Protein AF-0000000076754896 (afdb_homodimer)

Foldseek 3Di:
DDDDDDDDDDDDPPVVVCVVVQVVVCVVVVDGDDDADWDKDKDFDDDVVHTFWIWIWIDDHQETETEDTDGHPVCPPVCVSVVVVVVVLVVSVVRRHFKYKYKDKPVDQPVVVVVVAKDFPDKDAQPPHHPMMMTIIMHGDD/DDDDDDDDDDDDPVVVVCVVVQVVVCVVVVDGDDDADWDKDKDFDDDVPHTFWIWIWIDDHQETETEDTDGHPVCPPVCVVVVVVVVVLVVSVVRRHFKYKYKDKPVDQVVVVVVVAKDFPDKDAQPPHHPMMMTIIMHGDD

Nearest PDB structures (foldseek):
  1y9w-assembly1_B  TM=7.956E-01  e=1.529E-11  Bacillus cereus ATCC 14579
  2cnt-assembly4_D  TM=8.229E-01  e=2.690E-08  Salmonella enterica subsp. enterica serovar Typhimurium str. LT2
  2g3a-assembly1_A-2  TM=7.712E-01  e=4.373E-08  Agrobacterium fabrum str. C58
  5isv-assembly2_B  TM=7.170E-01  e=5.576E-08  Escherichia coli O157:H7
  3ne7-assembly1_A  TM=6.768E-01  e=2.397E-07  Thermoplasma acidophilum

InterPro domains:
  IPR000182 GNAT domain [PF00583] (13-118)
  IPR000182 GNAT domain [PS51186] (1-142)
  IPR016181 Acyl-CoA N-acyltransferase [SSF55729] (17-141)
  IPR050680 YpeA/RimI acetyltransferase [PTHR43420] (39-123)

Organism: NCBI:txid592010

Sequence (284 aa):
MTHYPVESTELMPEDFYERVFTHGYETYFNQPKPEGLDQSFIWQMKDGERLVAAMNGKIRHQAMKIENLAIDPDYQGQRLGSQFIDYAKDYARQVGVTSIILTTRTYQAKDFYLKHGFEVYGFLEDVPMPGVGVYYMVYRLKMTHYPVESTELMPEDFYERVFTHGYETYFNQPKPEGLDQSFIWQMKDGERLVAAMNGKIRHQAMKIENLAIDPDYQGQRLGSQFIDYAKDYARQVGVTSIILTTRTYQAKDFYLKHGFEVYGFLEDVPMPGVGVYYMVYRLK

Structure (mmCIF, N/CA/C/O backbone):
data_AF-0000000076754896-model_v1
#
loop_
_entity.id
_entity.type
_entity.pdbx_description
1 polymer 'Acetyltransferase, GNAT family'
#
loop_
_atom_site.group_PDB
_atom_site.id
_atom_site.type_symbol
_atom_site.label_atom_id
_atom_site.label_alt_id
_atom_site.label_comp_id
_atom_site.label_asym_id
_atom_site.label_entity_id
_atom_site.label_seq_id
_atom_site.pdbx_PDB_ins_code
_atom_site.Cartn_x
_atom_site.Cartn_y
_atom_site.Cartn_z
_atom_site.occupancy
_atom_site.B_iso_or_equiv
_atom_site.auth_seq_id
_atom_site.auth_comp_id
_atom_site.auth_asym_id
_atom_site.auth_atom_id
_atom_site.pdbx_PDB_model_num
ATOM 1 N N . MET A 1 1 ? -9.609 29.281 15.109 1 60.28 1 MET A N 1
ATOM 2 C CA . MET A 1 1 ? -9 28.141 14.43 1 60.28 1 MET A CA 1
ATOM 3 C C . MET A 1 1 ? -9.328 28.156 12.938 1 60.28 1 MET A C 1
ATOM 5 O O . MET A 1 1 ? -10.492 28.234 12.555 1 60.28 1 MET A O 1
ATOM 9 N N . THR A 1 2 ? -8.281 28.531 12.141 1 76.94 2 THR A N 1
ATOM 10 C CA . THR A 1 2 ? -8.555 28.703 10.719 1 76.94 2 THR A CA 1
ATOM 11 C C . THR A 1 2 ? -8.969 27.375 10.086 1 76.94 2 THR A C 1
ATOM 13 O O . THR A 1 2 ? -8.328 26.344 10.297 1 76.94 2 THR A O 1
ATOM 16 N N . HIS A 1 3 ? -10.227 27.328 9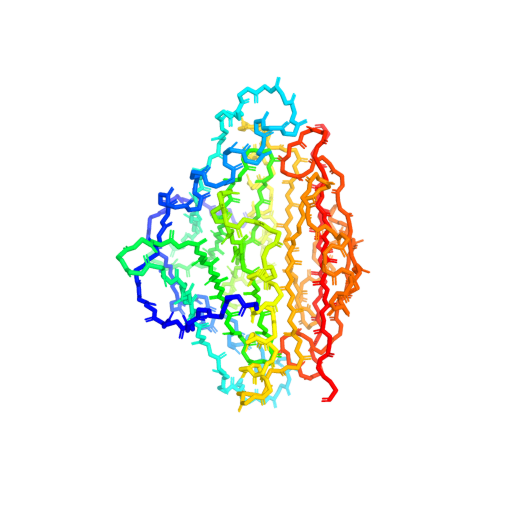.656 1 87 3 HIS A N 1
ATOM 17 C CA . HIS A 1 3 ? -10.773 26.172 8.953 1 87 3 HIS A CA 1
ATOM 18 C C . HIS A 1 3 ? -10.734 26.375 7.441 1 87 3 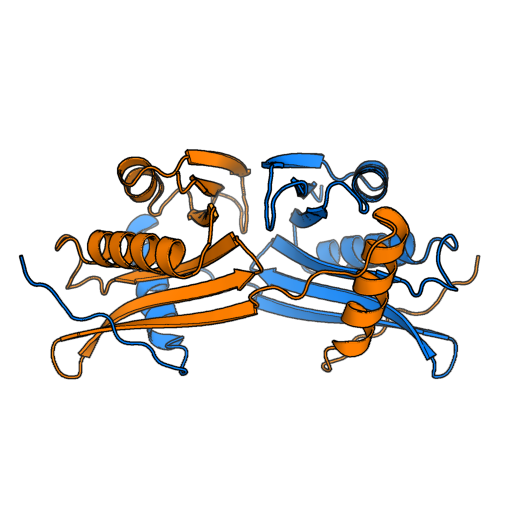HIS A C 1
ATOM 20 O O . HIS A 1 3 ? -11.102 27.438 6.945 1 87 3 HIS A O 1
ATOM 26 N N . TYR A 1 4 ? -10.07 25.453 6.77 1 92.75 4 TYR A N 1
ATOM 27 C CA . TYR A 1 4 ? -10.055 25.469 5.312 1 92.75 4 TYR A CA 1
ATOM 28 C C . TYR A 1 4 ? -10.984 24.391 4.746 1 92.75 4 TYR A C 1
ATOM 30 O O . TYR A 1 4 ? -10.992 23.266 5.219 1 92.75 4 TYR A O 1
ATOM 38 N N . PRO A 1 5 ? -11.805 24.797 3.789 1 95.06 5 PRO A N 1
ATOM 39 C CA . PRO A 1 5 ? -12.656 23.766 3.182 1 95.06 5 PRO A CA 1
ATOM 40 C C . PRO A 1 5 ? -11.852 22.672 2.488 1 95.06 5 PRO A C 1
ATOM 42 O O . PRO A 1 5 ? -10.812 22.953 1.888 1 95.06 5 PRO A O 1
ATOM 45 N N . VAL A 1 6 ? -12.305 21.438 2.627 1 97.19 6 VAL A N 1
ATOM 46 C CA . VAL A 1 6 ? -11.688 20.328 1.916 1 97.19 6 VAL A CA 1
ATOM 47 C C . VAL A 1 6 ? -12.289 20.203 0.517 1 97.19 6 VAL A C 1
ATOM 49 O O . VAL A 1 6 ? -13.508 20.156 0.361 1 97.19 6 VAL A O 1
ATOM 52 N N . GLU A 1 7 ? -11.43 20.141 -0.493 1 97.38 7 GLU A N 1
ATOM 53 C CA . GLU A 1 7 ? -11.883 20.016 -1.876 1 97.38 7 GLU A CA 1
ATOM 54 C C . GLU A 1 7 ? -11.336 18.75 -2.52 1 97.38 7 GLU A C 1
ATOM 56 O O . GLU A 1 7 ? -10.195 18.359 -2.264 1 97.38 7 GLU A O 1
ATOM 61 N N . SER A 1 8 ? -12.109 18.188 -3.406 1 97.44 8 SER A N 1
ATOM 62 C CA . SER A 1 8 ? -11.672 17.031 -4.16 1 97.44 8 SER A CA 1
ATOM 63 C C . SER A 1 8 ? -11.062 17.422 -5.5 1 97.44 8 SER A C 1
ATOM 65 O O . SER A 1 8 ? -11.531 18.375 -6.137 1 97.44 8 SER A O 1
ATOM 67 N N . THR A 1 9 ? -10.039 16.812 -5.863 1 97.38 9 THR A N 1
ATOM 68 C CA . THR A 1 9 ? -9.43 17.031 -7.168 1 97.38 9 THR A CA 1
ATOM 69 C C . THR A 1 9 ? -9.008 15.719 -7.812 1 97.38 9 THR A C 1
ATOM 71 O O . THR A 1 9 ? -9.062 14.664 -7.176 1 97.38 9 THR A O 1
ATOM 74 N N . GLU A 1 10 ? -8.641 15.742 -9.117 1 95.81 10 GLU A N 1
ATOM 75 C CA . GLU A 1 10 ? -8.164 14.562 -9.828 1 95.81 10 GLU A CA 1
ATOM 76 C C . GLU A 1 10 ? -6.664 14.656 -10.109 1 95.81 10 GLU A C 1
ATOM 78 O O . GLU A 1 10 ? -6.039 13.672 -10.516 1 95.81 10 GLU A O 1
ATOM 83 N N . LEU A 1 11 ? -6.156 15.797 -9.773 1 95.56 11 LEU A N 1
ATOM 84 C CA . LEU A 1 11 ? -4.746 16.016 -10.062 1 95.56 11 LEU A CA 1
ATOM 85 C C . LEU A 1 11 ? -3.891 15.773 -8.82 1 95.56 11 LEU A C 1
ATOM 87 O O . LEU A 1 11 ? -4.066 16.438 -7.797 1 95.56 11 LEU A O 1
ATOM 91 N N . MET A 1 12 ? -3.035 14.836 -8.961 1 96.5 12 MET A N 1
ATOM 92 C CA . MET A 1 12 ? -2.123 14.531 -7.863 1 96.5 12 MET A CA 1
ATOM 93 C C . MET A 1 12 ? -1.076 15.633 -7.707 1 96.5 12 MET A C 1
ATOM 95 O O . MET A 1 12 ? -0.32 15.906 -8.641 1 96.5 12 MET A O 1
ATOM 99 N N . PRO A 1 13 ? -1.028 16.25 -6.586 1 96.88 13 PRO A N 1
ATOM 100 C CA . PRO A 1 13 ? -0.012 17.281 -6.398 1 96.88 13 PRO A CA 1
ATOM 101 C C . PRO A 1 13 ? 1.339 16.719 -5.969 1 96.88 13 PRO A C 1
ATOM 103 O O . PRO A 1 13 ? 1.813 17 -4.867 1 96.88 13 PRO A O 1
ATOM 106 N N . GLU A 1 14 ? 1.993 16.078 -6.824 1 95.81 14 GLU A N 1
ATOM 107 C CA . GLU A 1 14 ? 3.223 15.352 -6.527 1 95.81 14 GLU A CA 1
ATOM 108 C C . GLU A 1 14 ? 4.316 16.297 -6.031 1 95.81 14 GLU A C 1
ATOM 110 O O . GLU A 1 14 ? 5.051 15.961 -5.098 1 95.81 14 GLU A O 1
ATOM 115 N N . ASP A 1 15 ? 4.402 17.438 -6.672 1 97.12 15 ASP A N 1
ATOM 116 C CA . ASP A 1 15 ? 5.434 18.391 -6.285 1 97.12 15 ASP A CA 1
ATOM 117 C C . ASP A 1 15 ? 5.234 18.875 -4.848 1 97.12 15 ASP A C 1
ATOM 119 O O . ASP A 1 15 ? 6.207 19.125 -4.133 1 97.12 15 ASP A O 1
ATOM 123 N N . PHE A 1 16 ? 3.953 19.016 -4.559 1 98.44 16 PHE A N 1
ATOM 124 C CA . PHE A 1 16 ? 3.635 19.438 -3.203 1 98.44 16 PHE A CA 1
ATOM 125 C C . PHE A 1 16 ? 4.09 18.406 -2.186 1 98.44 16 PHE A C 1
ATOM 127 O O . PHE A 1 16 ? 4.766 18.734 -1.21 1 98.44 16 PHE A O 1
ATOM 134 N N . TYR A 1 17 ? 3.717 17.141 -2.367 1 97.75 17 TYR A N 1
ATOM 135 C CA . TYR A 1 17 ? 4.117 16.062 -1.457 1 97.75 17 TYR A CA 1
ATOM 136 C C . TYR A 1 17 ? 5.633 15.977 -1.351 1 97.75 17 TYR A C 1
ATOM 138 O O . TYR A 1 17 ? 6.184 15.898 -0.248 1 97.75 17 TYR A O 1
ATOM 146 N N . GLU A 1 18 ? 6.254 15.969 -2.492 1 96.31 18 GLU A N 1
ATOM 147 C CA . GLU A 1 18 ? 7.711 15.844 -2.525 1 96.31 18 GLU A CA 1
ATOM 148 C C . GLU A 1 18 ? 8.375 16.969 -1.729 1 96.31 18 GLU A C 1
ATOM 150 O O . GLU A 1 18 ? 9.312 16.719 -0.969 1 96.31 18 GLU A O 1
ATOM 155 N N . ARG A 1 19 ? 7.938 18.141 -1.955 1 97.31 19 ARG A N 1
ATOM 156 C CA . ARG A 1 19 ? 8.5 19.281 -1.244 1 97.31 19 ARG A CA 1
ATOM 157 C C . ARG A 1 19 ? 8.32 19.141 0.263 1 97.31 19 ARG A C 1
ATOM 159 O O . ARG A 1 19 ? 9.273 19.312 1.026 1 97.31 19 ARG A O 1
ATOM 166 N N . VAL A 1 20 ? 7.094 18.812 0.696 1 97.88 20 VAL A N 1
ATOM 167 C CA . VAL A 1 20 ? 6.785 18.719 2.119 1 97.88 20 VAL A CA 1
ATOM 168 C C . VAL A 1 20 ? 7.566 17.562 2.742 1 97.88 20 VAL A C 1
ATOM 170 O O . VAL A 1 20 ? 8.156 17.703 3.814 1 97.88 20 VAL A O 1
ATOM 173 N N . PHE A 1 21 ? 7.621 16.438 2.09 1 96.12 21 PHE A N 1
ATOM 174 C CA . PHE A 1 21 ? 8.266 15.25 2.648 1 96.12 21 PHE A CA 1
ATOM 175 C C . PHE A 1 21 ? 9.781 15.414 2.666 1 96.12 21 PHE A C 1
ATOM 177 O O . PHE A 1 21 ? 10.445 14.953 3.596 1 96.12 21 PHE A O 1
ATOM 184 N N . THR A 1 22 ? 10.281 16.047 1.626 1 96.19 22 THR A N 1
ATOM 185 C CA . THR A 1 22 ? 11.711 16.344 1.613 1 96.19 22 THR A CA 1
ATOM 186 C C . THR A 1 22 ? 12.078 17.281 2.766 1 96.19 22 THR A C 1
ATOM 188 O O . THR A 1 22 ? 13.055 17.031 3.484 1 96.19 22 THR A O 1
ATOM 191 N N . HIS A 1 23 ? 11.359 18.312 2.916 1 97.12 23 HIS A N 1
ATOM 192 C CA . HIS A 1 23 ? 11.586 19.25 4.016 1 97.12 23 HIS A CA 1
ATOM 193 C C . HIS A 1 23 ? 11.531 18.531 5.363 1 97.12 23 HIS A C 1
ATOM 195 O O . HIS A 1 23 ? 12.391 18.75 6.219 1 97.12 23 HIS A O 1
ATOM 201 N N . GLY A 1 24 ? 10.523 17.703 5.527 1 95.56 24 GLY A N 1
ATOM 202 C CA . GLY A 1 24 ? 10.391 16.953 6.77 1 95.56 24 GLY A CA 1
ATOM 203 C C . GLY A 1 24 ? 11.586 16.062 7.055 1 95.56 24 GLY A C 1
ATOM 204 O O . GLY A 1 24 ? 12.086 16.047 8.18 1 95.56 24 GLY A O 1
ATOM 205 N N . TYR A 1 25 ? 12.016 15.367 6.055 1 95.44 25 TYR A N 1
ATOM 206 C CA . TYR A 1 25 ? 13.172 14.484 6.199 1 95.44 25 TYR A CA 1
ATOM 207 C C . TYR A 1 25 ? 14.422 15.273 6.566 1 95.44 25 TYR A C 1
ATOM 209 O O . TYR A 1 25 ? 15.117 14.938 7.523 1 95.44 25 TYR A O 1
ATOM 217 N N . GLU A 1 26 ? 14.68 16.266 5.836 1 96.69 26 GLU A N 1
ATOM 218 C CA . GLU A 1 26 ? 15.898 17.047 6.008 1 96.69 26 GLU A CA 1
ATOM 219 C C . GLU A 1 26 ? 15.922 17.75 7.359 1 96.69 26 GLU A C 1
ATOM 221 O O . GLU A 1 26 ? 16.984 17.922 7.965 1 96.69 26 GLU A O 1
ATOM 226 N N . THR A 1 27 ? 14.797 18.203 7.773 1 96.62 27 THR A N 1
ATOM 227 C CA . THR A 1 27 ? 14.688 18.859 9.07 1 96.62 27 THR A CA 1
ATOM 228 C C . THR A 1 27 ? 14.945 17.859 10.203 1 96.62 27 THR A C 1
ATOM 230 O O . THR A 1 27 ? 15.648 18.172 11.164 1 96.62 27 THR A O 1
ATOM 233 N N . TYR A 1 28 ? 14.492 16.688 10.086 1 94.94 28 TYR A N 1
ATOM 234 C CA . TYR A 1 28 ? 14.609 15.688 11.133 1 94.94 28 TYR A CA 1
ATOM 235 C C . TYR A 1 28 ? 16.031 15.125 11.203 1 94.94 28 TYR A C 1
ATOM 237 O O . TYR A 1 28 ? 16.609 15.008 12.281 1 94.94 28 TYR A O 1
ATOM 245 N N . PHE A 1 29 ? 16.594 14.836 10.094 1 95.38 29 PHE A N 1
ATOM 246 C CA . PHE A 1 29 ? 17.859 14.125 10.055 1 95.38 29 PHE A CA 1
ATOM 247 C C . PHE A 1 29 ? 19.031 15.102 9.898 1 95.38 29 PHE A C 1
ATOM 249 O O . PHE A 1 29 ? 20.188 14.711 10.008 1 95.38 29 PHE A O 1
ATOM 256 N N . ASN A 1 30 ? 18.625 16.344 9.664 1 97.06 30 ASN A N 1
ATOM 257 C CA . ASN A 1 30 ? 19.625 17.391 9.461 1 97.06 30 ASN A CA 1
ATOM 258 C C . ASN A 1 30 ? 20.641 17 8.383 1 97.06 30 ASN A C 1
ATOM 260 O O . ASN A 1 30 ? 21.844 17.109 8.594 1 97.06 30 ASN A O 1
ATOM 264 N N . GLN A 1 31 ? 20.203 16.344 7.344 1 96.31 31 GLN A N 1
ATOM 265 C CA . GLN A 1 31 ? 20.953 15.961 6.148 1 96.31 31 GLN A CA 1
ATOM 266 C C . GLN A 1 31 ? 20.047 15.906 4.926 1 96.31 31 GLN A C 1
ATOM 268 O O . GLN A 1 31 ? 18.828 15.781 5.055 1 96.31 31 GLN A O 1
ATOM 273 N N . PRO A 1 32 ? 20.594 16 3.682 1 95.5 32 PRO A N 1
ATOM 274 C CA . PRO A 1 32 ? 19.75 15.914 2.48 1 95.5 32 PRO A CA 1
ATOM 275 C C . PRO A 1 32 ? 19.062 14.562 2.346 1 95.5 32 PRO A C 1
ATOM 277 O O . PRO A 1 32 ? 19.625 13.531 2.732 1 95.5 32 PRO A O 1
ATOM 280 N N . LYS A 1 33 ? 17.844 14.625 1.868 1 92 33 LYS A N 1
ATOM 281 C CA . LYS A 1 33 ? 17.125 13.383 1.574 1 92 33 LYS A CA 1
ATOM 282 C C . LYS A 1 33 ? 17.844 12.57 0.506 1 92 33 LYS A C 1
ATOM 284 O O . LYS A 1 33 ? 18.172 13.086 -0.567 1 92 33 LYS A O 1
ATOM 289 N N . PRO A 1 34 ? 18.188 11.32 0.818 1 89.31 34 PRO A N 1
ATOM 290 C CA . PRO A 1 34 ? 18.875 10.531 -0.199 1 89.31 34 PRO A CA 1
ATOM 291 C C . PRO A 1 34 ? 18.016 10.266 -1.432 1 89.31 34 PRO A C 1
ATOM 293 O O . PRO A 1 34 ? 16.797 10.102 -1.313 1 89.31 34 PRO A O 1
ATOM 296 N N . GLU A 1 35 ? 18.766 10.328 -2.537 1 87.88 35 GLU A N 1
ATOM 297 C CA . GLU A 1 35 ? 18.125 9.859 -3.758 1 87.88 35 GLU A CA 1
ATOM 298 C C . GLU A 1 35 ? 18.031 8.336 -3.783 1 87.88 35 GLU A C 1
ATOM 300 O O . GLU A 1 35 ? 19.016 7.648 -3.475 1 87.88 35 GLU A O 1
ATOM 305 N N . GLY A 1 36 ? 16.828 7.805 -3.795 1 85.94 36 GLY A N 1
ATOM 306 C CA . GLY A 1 36 ? 16.734 6.352 -3.799 1 85.94 36 GLY A CA 1
ATOM 307 C C . GLY A 1 36 ? 16.016 5.805 -5.016 1 85.94 36 GLY A C 1
ATOM 308 O O . GLY A 1 36 ? 15.57 6.57 -5.875 1 85.94 36 GLY A O 1
ATOM 309 N N . LEU A 1 37 ? 16.219 4.465 -5.094 1 93.5 37 LEU A N 1
ATOM 310 C CA . LEU A 1 37 ? 15.531 3.758 -6.168 1 93.5 37 LEU A CA 1
ATOM 311 C C . LEU A 1 37 ? 14.016 3.896 -6.031 1 93.5 37 LEU A C 1
ATOM 313 O O . LEU A 1 37 ? 13.477 3.762 -4.934 1 93.5 37 LEU A O 1
ATOM 317 N N . ASP A 1 38 ? 13.383 4.328 -6.996 1 95.25 38 ASP A N 1
ATOM 318 C CA . ASP A 1 38 ? 11.93 4.402 -7.133 1 95.25 38 ASP A CA 1
ATOM 319 C C . ASP A 1 38 ? 11.477 3.871 -8.492 1 95.25 38 ASP A C 1
ATOM 321 O O . ASP A 1 38 ? 11.602 4.562 -9.508 1 95.25 38 ASP A O 1
ATOM 325 N N . GLN A 1 39 ? 10.977 2.664 -8.383 1 96.25 39 GLN A N 1
ATOM 326 C CA . GLN A 1 39 ? 10.719 1.979 -9.641 1 96.25 39 GLN A CA 1
ATOM 327 C C . GLN A 1 39 ? 9.5 1.071 -9.539 1 96.25 39 GLN A C 1
ATOM 329 O O . GLN A 1 39 ? 9.32 0.379 -8.531 1 96.25 39 GLN A O 1
ATOM 334 N N . SER A 1 40 ? 8.688 1.212 -10.586 1 97.81 40 SER A N 1
ATOM 335 C CA . SER A 1 40 ? 7.621 0.225 -10.727 1 97.81 40 SER A CA 1
ATOM 336 C C . SER A 1 40 ? 8.055 -0.927 -11.625 1 97.81 40 SER A C 1
ATOM 338 O O . SER A 1 40 ? 8.953 -0.771 -12.453 1 97.81 40 SER A O 1
ATOM 340 N N . PHE A 1 41 ? 7.438 -2.045 -11.43 1 98.31 41 PHE A N 1
ATOM 341 C CA . PHE A 1 41 ? 7.707 -3.178 -12.305 1 98.31 41 PHE A CA 1
ATOM 342 C C . PHE A 1 41 ? 6.426 -3.943 -12.609 1 98.31 41 PHE A C 1
ATOM 344 O O . PHE A 1 41 ? 5.512 -3.984 -11.789 1 98.31 41 PHE A O 1
ATOM 351 N N . ILE A 1 42 ? 6.375 -4.52 -13.766 1 98.69 42 ILE A N 1
ATOM 352 C CA . ILE A 1 42 ? 5.375 -5.477 -14.227 1 98.69 42 ILE A CA 1
ATOM 353 C C . ILE A 1 42 ? 6.055 -6.625 -14.961 1 98.69 42 ILE A C 1
ATOM 355 O O . ILE A 1 42 ? 6.594 -6.438 -16.062 1 98.69 42 ILE A O 1
ATOM 359 N N . TRP A 1 43 ? 6.004 -7.727 -14.367 1 98.75 43 TRP A N 1
ATOM 360 C CA . TRP A 1 43 ? 6.625 -8.922 -14.938 1 98.75 43 TRP A CA 1
ATOM 361 C C . TRP A 1 43 ? 5.566 -9.938 -15.359 1 98.75 43 TRP A C 1
ATOM 363 O O . TRP A 1 43 ? 4.531 -10.07 -14.703 1 98.75 43 TRP A O 1
ATOM 373 N N . GLN A 1 44 ? 5.871 -10.609 -16.453 1 98.62 44 GLN A N 1
ATOM 374 C CA . GLN A 1 44 ? 4.91 -11.57 -16.984 1 98.62 44 GLN A CA 1
ATOM 375 C C . GLN A 1 44 ? 5.609 -12.836 -17.469 1 98.62 44 GLN A C 1
ATOM 377 O O . GLN A 1 44 ? 6.812 -12.828 -17.734 1 98.62 44 GLN A O 1
ATOM 382 N N . MET A 1 45 ? 4.914 -13.93 -17.484 1 98.12 45 MET A N 1
ATOM 383 C CA . MET A 1 45 ? 5.254 -15.188 -18.156 1 98.12 45 MET A CA 1
ATOM 384 C C . MET A 1 45 ? 4.219 -15.539 -19.203 1 98.12 45 MET A C 1
ATOM 386 O O . MET A 1 45 ? 3.018 -15.359 -19 1 98.12 45 MET A O 1
ATOM 390 N N . LYS A 1 46 ? 4.734 -16.047 -20.297 1 97.5 46 LYS A N 1
ATOM 391 C CA . LYS A 1 46 ? 3.832 -16.406 -21.391 1 97.5 46 LYS A CA 1
ATOM 392 C C . LYS A 1 46 ? 4.121 -17.812 -21.906 1 97.5 46 LYS A C 1
ATOM 394 O O . LYS A 1 46 ? 5.273 -18.25 -21.922 1 97.5 46 LYS A O 1
ATOM 399 N N . ASP A 1 47 ? 3.098 -18.5 -22.203 1 96.31 47 ASP A N 1
ATOM 400 C CA . ASP A 1 47 ? 3.129 -19.719 -23 1 96.31 47 ASP A CA 1
ATOM 401 C C . ASP A 1 47 ? 2.686 -19.438 -24.438 1 96.31 47 ASP A C 1
ATOM 403 O O . ASP A 1 47 ? 1.488 -19.422 -24.734 1 96.31 47 ASP A O 1
ATOM 407 N N . GLY A 1 48 ? 3.693 -19.266 -25.328 1 94.75 48 GLY A N 1
ATOM 408 C CA . GLY A 1 48 ? 3.371 -18.672 -26.625 1 94.75 48 GLY A CA 1
ATOM 409 C C . GLY A 1 48 ? 2.842 -17.25 -26.5 1 94.75 48 GLY A C 1
ATOM 410 O O . GLY A 1 48 ? 3.494 -16.391 -25.922 1 94.75 48 GLY A O 1
ATOM 411 N N . GLU A 1 49 ? 1.64 -17.016 -26.969 1 95.25 49 GLU A N 1
ATOM 412 C CA . GLU A 1 49 ? 1.044 -15.688 -26.891 1 95.25 49 GLU A CA 1
ATOM 413 C C . GLU A 1 49 ? 0.148 -15.555 -25.672 1 95.25 49 GLU A C 1
ATOM 415 O O . GLU A 1 49 ? -0.296 -14.453 -25.344 1 95.25 49 GLU A O 1
ATOM 420 N N . ARG A 1 50 ? 0.005 -16.594 -24.938 1 96.31 50 ARG A N 1
ATOM 421 C CA . ARG A 1 50 ? -0.926 -16.609 -23.812 1 96.31 50 ARG A CA 1
ATOM 422 C C . ARG A 1 50 ? -0.239 -16.172 -22.531 1 96.31 50 ARG A C 1
ATOM 424 O O . ARG A 1 50 ? 0.779 -16.734 -22.141 1 96.31 50 ARG A O 1
ATOM 431 N N . LEU A 1 51 ? -0.769 -15.141 -21.922 1 98.12 51 LEU A N 1
ATOM 432 C CA . LEU A 1 51 ? -0.315 -14.742 -20.594 1 98.12 51 LEU A CA 1
ATOM 433 C C . LEU A 1 51 ? -0.716 -15.773 -19.547 1 98.12 51 LEU A C 1
ATOM 435 O O . LEU A 1 51 ? -1.904 -16.047 -19.359 1 98.12 51 LEU A O 1
ATOM 439 N N . VAL A 1 52 ? 0.271 -16.312 -18.828 1 98.12 52 VAL A N 1
ATOM 440 C CA . VAL A 1 52 ? -0.072 -17.406 -17.922 1 98.12 52 VAL A CA 1
ATOM 441 C C . VAL A 1 52 ? 0.213 -17.016 -16.484 1 98.12 52 VAL A C 1
ATOM 443 O O . VAL A 1 52 ? -0.291 -17.641 -15.539 1 98.12 52 VAL A O 1
ATOM 446 N N . ALA A 1 53 ? 1.049 -15.984 -16.281 1 98.56 53 ALA A N 1
ATOM 447 C CA . ALA A 1 53 ? 1.357 -15.477 -14.945 1 98.56 53 ALA A CA 1
ATOM 448 C C . ALA A 1 53 ? 1.813 -14.023 -15.008 1 98.56 53 ALA A C 1
ATOM 450 O O . ALA A 1 53 ? 2.393 -13.586 -16 1 98.56 53 ALA A O 1
ATOM 451 N N . ALA A 1 54 ? 1.559 -13.273 -13.938 1 98.75 54 ALA A N 1
ATOM 452 C CA . ALA A 1 54 ? 1.977 -11.875 -13.875 1 98.75 54 ALA A CA 1
ATOM 453 C C . ALA A 1 54 ? 2.229 -11.445 -12.43 1 98.75 54 ALA A C 1
ATOM 455 O O . ALA A 1 54 ? 1.56 -11.922 -11.508 1 98.75 54 ALA A O 1
ATOM 456 N N . MET A 1 55 ? 3.172 -10.586 -12.203 1 98.75 55 MET A N 1
ATOM 457 C CA . MET A 1 55 ? 3.523 -9.977 -10.93 1 98.75 55 MET A CA 1
ATOM 458 C C . MET A 1 55 ? 3.854 -8.492 -11.102 1 98.75 55 MET A C 1
ATOM 460 O O . MET A 1 55 ? 4.516 -8.109 -12.07 1 98.75 55 MET A O 1
ATOM 464 N N . ASN A 1 56 ? 3.34 -7.672 -10.258 1 98.81 56 ASN A N 1
ATOM 465 C CA . ASN A 1 56 ? 3.709 -6.262 -10.312 1 98.81 56 ASN A CA 1
ATOM 466 C C . ASN A 1 56 ? 3.971 -5.691 -8.922 1 98.81 56 ASN A C 1
ATOM 468 O O . ASN A 1 56 ? 3.637 -6.324 -7.918 1 98.81 56 ASN A O 1
ATOM 472 N N . GLY A 1 57 ? 4.629 -4.555 -8.914 1 98.5 57 GLY A N 1
ATOM 473 C CA . GLY A 1 57 ? 4.945 -3.895 -7.656 1 98.5 57 GLY A CA 1
ATOM 474 C C . GLY A 1 57 ? 5.812 -2.662 -7.832 1 98.5 57 GLY A C 1
ATOM 475 O O . GLY A 1 57 ? 5.828 -2.057 -8.906 1 98.5 57 GLY A O 1
ATOM 476 N N . LYS A 1 58 ? 6.336 -2.26 -6.734 1 98.19 58 LYS A N 1
ATOM 477 C CA . LYS A 1 58 ? 7.18 -1.067 -6.707 1 98.19 58 LYS A CA 1
ATOM 478 C C . LYS A 1 58 ? 8.375 -1.259 -5.781 1 98.19 58 LYS A C 1
ATOM 480 O O . LYS A 1 58 ? 8.297 -1.999 -4.797 1 98.19 58 LYS A O 1
ATOM 485 N N . ILE A 1 59 ? 9.438 -0.578 -6.164 1 98.19 59 ILE A N 1
ATOM 486 C CA . ILE A 1 59 ? 10.617 -0.486 -5.309 1 98.19 59 ILE A CA 1
ATOM 487 C C . ILE A 1 59 ? 10.805 0.957 -4.848 1 98.19 59 ILE A C 1
ATOM 489 O O . ILE A 1 59 ? 10.75 1.887 -5.652 1 98.19 59 ILE A O 1
ATOM 493 N N . ARG A 1 60 ? 10.914 1.056 -3.578 1 96.44 60 ARG A N 1
ATOM 494 C CA . ARG A 1 60 ? 11.273 2.328 -2.959 1 96.44 60 ARG A CA 1
ATOM 495 C C . ARG A 1 60 ? 12.523 2.184 -2.094 1 96.44 60 ARG A C 1
ATOM 497 O O . ARG A 1 60 ? 12.484 1.525 -1.052 1 96.44 60 ARG A O 1
ATOM 504 N N . HIS A 1 61 ? 13.594 2.809 -2.521 1 96.19 61 HIS A N 1
ATOM 505 C CA . HIS A 1 61 ? 14.883 2.658 -1.87 1 96.19 61 HIS A CA 1
ATOM 506 C C . HIS A 1 61 ? 15.281 1.189 -1.757 1 96.19 61 HIS A C 1
ATOM 508 O O . HIS A 1 61 ? 15.492 0.52 -2.771 1 96.19 61 HIS A O 1
ATOM 514 N N . GLN A 1 62 ? 15.219 0.646 -0.523 1 97.38 62 GLN A N 1
ATOM 515 C CA . GLN A 1 62 ? 15.703 -0.718 -0.335 1 97.38 62 GLN A CA 1
ATOM 516 C C . GLN A 1 62 ? 14.562 -1.663 0.022 1 97.38 62 GLN A C 1
ATOM 518 O O . GLN A 1 62 ? 14.781 -2.695 0.66 1 97.38 62 GLN A O 1
ATOM 523 N N . ALA A 1 63 ? 13.383 -1.271 -0.35 1 98.19 63 ALA A N 1
ATOM 524 C CA . ALA A 1 63 ? 12.211 -2.111 -0.107 1 98.19 63 ALA A CA 1
ATOM 525 C C . ALA A 1 63 ? 11.438 -2.361 -1.397 1 98.19 63 ALA A C 1
ATOM 527 O O . ALA A 1 63 ? 11.203 -1.435 -2.176 1 98.19 63 ALA A O 1
ATOM 528 N N . MET A 1 64 ? 11.125 -3.576 -1.625 1 98.69 64 MET A N 1
ATOM 529 C CA . MET A 1 64 ? 10.281 -3.98 -2.748 1 98.69 64 MET A CA 1
ATOM 530 C C . MET A 1 64 ? 8.898 -4.414 -2.264 1 98.69 64 MET A C 1
ATOM 532 O O . MET A 1 64 ? 8.781 -5.281 -1.398 1 98.69 64 MET A O 1
ATOM 536 N N . LYS A 1 65 ? 7.938 -3.814 -2.762 1 98.75 65 LYS A N 1
ATOM 537 C CA . LYS A 1 65 ? 6.566 -4.215 -2.457 1 98.75 65 LYS A CA 1
ATOM 538 C C . LYS A 1 65 ? 5.941 -4.965 -3.631 1 98.75 65 LYS A C 1
ATOM 540 O O . LYS A 1 65 ? 5.82 -4.418 -4.73 1 98.75 65 LYS A O 1
ATOM 545 N N . ILE A 1 66 ? 5.562 -6.207 -3.385 1 98.81 66 ILE A N 1
ATOM 546 C CA . ILE A 1 66 ? 4.766 -6.953 -4.352 1 98.81 66 ILE A CA 1
ATOM 547 C C . ILE A 1 66 ? 3.285 -6.629 -4.164 1 98.81 66 ILE A C 1
ATOM 549 O O . ILE A 1 66 ? 2.736 -6.812 -3.076 1 98.81 66 ILE A O 1
ATOM 553 N N . GLU A 1 67 ? 2.646 -6.164 -5.199 1 98.25 67 GLU A N 1
ATOM 554 C CA . GLU A 1 67 ? 1.257 -5.734 -5.098 1 98.25 67 GLU A CA 1
ATOM 555 C C . GLU A 1 67 ? 0.303 -6.828 -5.562 1 98.25 67 GLU A C 1
ATOM 557 O O . GLU A 1 67 ? -0.774 -7.008 -4.992 1 98.25 67 GLU A O 1
ATOM 562 N N . ASN A 1 68 ? 0.633 -7.414 -6.676 1 98.38 68 ASN A N 1
ATOM 563 C CA . ASN A 1 68 ? -0.148 -8.516 -7.223 1 98.38 68 ASN A CA 1
ATOM 564 C C . ASN A 1 68 ? 0.749 -9.648 -7.723 1 98.38 68 ASN A C 1
ATOM 566 O O . ASN A 1 68 ? 1.811 -9.391 -8.297 1 98.38 68 ASN A O 1
ATOM 570 N N . LEU A 1 69 ? 0.354 -10.812 -7.5 1 98.5 69 LEU A N 1
ATOM 571 C CA . LEU A 1 69 ? 0.888 -12.047 -8.078 1 98.5 69 LEU A CA 1
ATOM 572 C C . LEU A 1 69 ? -0.237 -13 -8.461 1 98.5 69 LEU A C 1
ATOM 574 O O . LEU A 1 69 ? -1.034 -13.398 -7.605 1 98.5 69 LEU A O 1
ATOM 578 N N . ALA A 1 70 ? -0.304 -13.289 -9.734 1 98.44 70 ALA A N 1
ATOM 579 C CA . ALA A 1 70 ? -1.391 -14.133 -10.219 1 98.44 70 ALA A CA 1
ATOM 580 C C . ALA A 1 70 ? -0.874 -15.172 -11.211 1 98.44 70 ALA A C 1
ATOM 582 O O . ALA A 1 70 ? -0.02 -14.875 -12.047 1 98.44 70 ALA A O 1
ATOM 583 N N . ILE A 1 71 ? -1.375 -16.344 -11.086 1 98.12 71 ILE A N 1
ATOM 584 C CA . ILE A 1 71 ? -1.133 -17.438 -12.008 1 98.12 71 ILE A CA 1
ATOM 585 C C . ILE A 1 71 ? -2.457 -17.906 -12.609 1 98.12 71 ILE A C 1
ATOM 587 O O . ILE A 1 71 ? -3.426 -18.141 -11.883 1 98.12 71 ILE A O 1
ATOM 591 N N . ASP A 1 72 ? -2.494 -18.016 -13.906 1 98 72 ASP A N 1
ATOM 592 C CA . ASP A 1 72 ? -3.67 -18.578 -14.562 1 98 72 ASP A CA 1
ATOM 593 C C . ASP A 1 72 ? -4.102 -19.891 -13.891 1 98 72 ASP A C 1
ATOM 595 O O . ASP A 1 72 ? -3.271 -20.75 -13.609 1 98 72 ASP A O 1
ATOM 599 N N . PRO A 1 73 ? -5.383 -19.984 -13.672 1 96.94 73 PRO A N 1
ATOM 600 C CA . PRO A 1 73 ? -5.859 -21.188 -12.977 1 96.94 73 PRO A CA 1
ATOM 601 C C . PRO A 1 73 ? -5.445 -22.484 -13.672 1 96.94 73 PRO A C 1
ATOM 603 O O . PRO A 1 73 ? -5.125 -23.469 -13.008 1 96.94 73 PRO A O 1
ATOM 606 N N . ASP A 1 74 ? -5.375 -22.531 -14.953 1 96.12 74 ASP A N 1
ATOM 607 C CA . ASP A 1 74 ? -5.039 -23.719 -15.734 1 96.12 74 ASP A CA 1
ATOM 608 C C . ASP A 1 74 ? -3.553 -24.047 -15.609 1 96.12 74 ASP A C 1
ATOM 610 O O . ASP A 1 74 ? -3.121 -25.141 -16 1 96.12 74 ASP A O 1
ATOM 614 N N . TYR A 1 75 ? -2.787 -23.172 -15.07 1 96.44 75 TYR A N 1
ATOM 615 C CA . TYR A 1 75 ? -1.341 -23.344 -15 1 96.44 75 TYR A CA 1
ATOM 616 C C . TYR A 1 75 ? -0.865 -23.391 -13.555 1 96.44 75 TYR A C 1
ATOM 618 O O . TYR A 1 75 ? 0.333 -23.281 -13.289 1 96.44 75 TYR A O 1
ATOM 626 N N . GLN A 1 76 ? -1.762 -23.469 -12.617 1 93.44 76 GLN A N 1
ATOM 627 C CA . GLN A 1 76 ? -1.409 -23.547 -11.203 1 93.44 76 GLN A CA 1
ATOM 628 C C . GLN A 1 76 ? -0.838 -24.906 -10.844 1 93.44 76 GLN A C 1
ATOM 630 O O . GLN A 1 76 ? -1.044 -25.891 -11.57 1 93.44 76 GLN A O 1
ATOM 635 N N . GLY A 1 77 ? -0.013 -24.922 -9.789 1 91.62 77 GLY A N 1
ATOM 636 C CA . GLY A 1 77 ? 0.57 -26.188 -9.352 1 91.62 77 GLY A CA 1
ATOM 637 C C . GLY A 1 77 ? 1.818 -26.562 -10.125 1 91.62 77 GLY A C 1
ATOM 638 O O . GLY A 1 77 ? 2.318 -27.688 -9.992 1 91.62 77 GLY A O 1
ATOM 639 N N . GLN A 1 78 ? 2.268 -25.688 -10.938 1 93.56 78 GLN A N 1
ATOM 640 C CA . GLN A 1 78 ? 3.436 -25.953 -11.766 1 93.56 78 GLN A CA 1
ATOM 641 C C . GLN A 1 78 ? 4.645 -25.156 -11.289 1 93.56 78 GLN A C 1
ATOM 643 O O . GLN A 1 78 ? 5.602 -24.953 -12.039 1 93.56 78 GLN A O 1
ATOM 648 N N . ARG A 1 79 ? 4.551 -24.562 -10.133 1 95.38 79 ARG A N 1
ATOM 649 C CA . ARG A 1 79 ? 5.641 -23.859 -9.453 1 95.38 79 ARG A CA 1
ATOM 650 C C . ARG A 1 79 ? 5.93 -22.516 -10.117 1 95.38 79 ARG A C 1
ATOM 652 O O . ARG A 1 79 ? 7.027 -21.969 -9.969 1 95.38 79 ARG A O 1
ATOM 659 N N . LEU A 1 80 ? 4.992 -21.984 -10.883 1 96.88 80 LEU A N 1
ATOM 660 C CA . LEU A 1 80 ? 5.195 -20.688 -11.523 1 96.88 80 LEU A CA 1
ATOM 661 C C . LEU A 1 80 ? 5.289 -19.562 -10.484 1 96.88 80 LEU A C 1
ATOM 663 O O . LEU A 1 80 ? 6.059 -18.625 -10.656 1 96.88 80 LEU A O 1
ATOM 667 N N . GLY A 1 81 ? 4.449 -19.688 -9.453 1 97.38 81 GLY A N 1
ATOM 668 C CA . GLY A 1 81 ? 4.555 -18.75 -8.359 1 97.38 81 GLY A CA 1
ATOM 669 C C . GLY A 1 81 ? 5.926 -18.734 -7.707 1 97.38 81 GLY A C 1
ATOM 670 O O . GLY A 1 81 ? 6.484 -17.672 -7.434 1 97.38 81 GLY A O 1
ATOM 671 N N . SER A 1 82 ? 6.41 -19.922 -7.523 1 97.44 82 SER A N 1
ATOM 672 C CA . SER A 1 82 ? 7.742 -20.078 -6.945 1 97.44 82 SER A CA 1
ATOM 673 C C . SER A 1 82 ? 8.805 -19.453 -7.844 1 97.44 82 SER A C 1
ATOM 675 O O . SER A 1 82 ? 9.734 -18.797 -7.355 1 97.44 82 SER A O 1
ATOM 677 N N . GLN A 1 83 ? 8.68 -19.641 -9.07 1 97.12 83 GLN A N 1
ATOM 678 C CA . GLN A 1 83 ? 9.602 -19.047 -10.039 1 97.12 83 GLN A CA 1
ATOM 679 C C . GLN A 1 83 ? 9.602 -17.531 -9.945 1 97.12 83 GLN A C 1
ATOM 681 O O . GLN A 1 83 ? 10.664 -16.906 -9.992 1 97.12 83 GLN A O 1
ATOM 686 N N . PHE A 1 84 ? 8.43 -16.969 -9.836 1 97.94 84 PHE A N 1
ATOM 687 C CA . PHE A 1 84 ? 8.305 -15.516 -9.711 1 97.94 84 PHE A CA 1
ATOM 688 C C . PHE A 1 84 ? 8.977 -15.023 -8.43 1 97.94 84 PHE A C 1
ATOM 690 O O . PHE A 1 84 ? 9.703 -14.031 -8.445 1 97.94 84 PHE A O 1
ATOM 697 N N . ILE A 1 85 ? 8.711 -15.719 -7.348 1 98 85 ILE A N 1
ATOM 698 C CA . ILE A 1 85 ? 9.266 -15.305 -6.062 1 98 85 ILE A CA 1
ATOM 699 C C . ILE A 1 85 ? 10.789 -15.391 -6.117 1 98 85 ILE A C 1
ATOM 701 O O . ILE A 1 85 ? 11.484 -14.477 -5.668 1 98 85 ILE A O 1
ATOM 705 N N . ASP A 1 86 ? 11.289 -16.453 -6.676 1 97.62 86 ASP A N 1
ATOM 706 C CA . ASP A 1 86 ? 12.727 -16.594 -6.816 1 97.62 86 ASP A CA 1
ATOM 707 C C . ASP A 1 86 ? 13.32 -15.5 -7.699 1 97.62 86 ASP A C 1
ATOM 709 O O . ASP A 1 86 ? 14.367 -14.938 -7.383 1 97.62 86 ASP A O 1
ATOM 713 N N . TYR A 1 87 ? 12.641 -15.195 -8.789 1 98 87 TYR A N 1
ATOM 714 C CA . TYR A 1 87 ? 13.07 -14.109 -9.664 1 98 87 TYR A CA 1
ATOM 715 C C . TYR A 1 87 ? 13.094 -12.789 -8.906 1 98 87 TYR A C 1
ATOM 717 O O . TYR A 1 87 ? 14.039 -12.008 -9.031 1 98 87 TYR A O 1
ATOM 725 N N . ALA A 1 88 ? 12.062 -12.531 -8.148 1 98.38 88 ALA A N 1
ATOM 726 C CA . ALA A 1 88 ? 11.953 -11.305 -7.367 1 98.38 88 ALA A CA 1
ATOM 727 C C . ALA A 1 88 ? 13.094 -11.188 -6.363 1 98.38 88 ALA A C 1
ATOM 729 O O . ALA A 1 88 ? 13.695 -10.117 -6.215 1 98.38 88 ALA A O 1
ATOM 730 N N . LYS A 1 89 ? 13.367 -12.258 -5.672 1 98.38 89 LYS A N 1
ATOM 731 C CA . LYS A 1 89 ? 14.461 -12.273 -4.703 1 98.38 89 LYS A CA 1
ATOM 732 C C . LYS A 1 89 ? 15.797 -11.992 -5.379 1 98.38 89 LYS A C 1
ATOM 734 O O . LYS A 1 89 ? 16.594 -11.188 -4.879 1 98.38 89 LYS A O 1
ATOM 739 N N . ASP A 1 90 ? 16.031 -12.641 -6.449 1 98 90 ASP A N 1
ATOM 740 C CA . ASP A 1 90 ? 17.266 -12.445 -7.188 1 98 90 ASP A CA 1
ATOM 741 C C . ASP A 1 90 ? 17.406 -11.008 -7.672 1 98 90 ASP A C 1
ATOM 743 O O . ASP A 1 90 ? 18.469 -10.391 -7.539 1 98 90 ASP A O 1
ATOM 747 N N . TYR A 1 91 ? 16.344 -10.523 -8.273 1 98 91 TYR A N 1
ATOM 748 C CA . TYR A 1 91 ? 16.328 -9.141 -8.75 1 98 91 TYR A CA 1
ATOM 749 C C . TYR A 1 91 ? 16.578 -8.172 -7.602 1 98 91 TYR A C 1
ATOM 751 O O . TYR A 1 91 ? 17.359 -7.227 -7.734 1 98 91 TYR A O 1
ATOM 759 N N . ALA A 1 92 ? 15.922 -8.383 -6.508 1 97.81 92 ALA A N 1
ATOM 760 C CA . ALA A 1 92 ? 16.062 -7.555 -5.316 1 97.81 92 ALA A CA 1
ATOM 761 C C . ALA A 1 92 ? 17.531 -7.477 -4.879 1 97.81 92 ALA A C 1
ATOM 763 O O . ALA A 1 92 ? 18.031 -6.387 -4.602 1 97.81 92 ALA A O 1
ATOM 764 N N . ARG A 1 93 ? 18.172 -8.578 -4.832 1 97.31 93 ARG A N 1
ATOM 765 C CA . ARG A 1 93 ? 19.578 -8.617 -4.457 1 97.31 93 ARG A CA 1
ATOM 766 C C . ARG A 1 93 ? 20.422 -7.793 -5.422 1 97.31 93 ARG A C 1
ATOM 768 O O . ARG A 1 93 ? 21.312 -7.047 -4.996 1 97.31 93 ARG A O 1
ATOM 775 N N . GLN A 1 94 ? 20.141 -7.898 -6.629 1 97.06 94 GLN A N 1
ATOM 776 C CA . GLN A 1 94 ? 20.906 -7.219 -7.672 1 97.06 94 GLN A CA 1
ATOM 777 C C . GLN A 1 94 ? 20.812 -5.703 -7.523 1 97.06 94 GLN A C 1
ATOM 779 O O . GLN A 1 94 ? 21.766 -4.984 -7.805 1 97.06 94 GLN A O 1
ATOM 784 N N . VAL A 1 95 ? 19.672 -5.254 -7.035 1 96.25 95 VAL A N 1
ATOM 785 C CA . VAL A 1 95 ? 19.469 -3.812 -7.055 1 96.25 95 VAL A CA 1
ATOM 786 C C . VAL A 1 95 ? 19.578 -3.252 -5.641 1 96.25 95 VAL A C 1
ATOM 788 O O . VAL A 1 95 ? 19.234 -2.098 -5.387 1 96.25 95 VAL A O 1
ATOM 791 N N . GLY A 1 96 ? 19.906 -4.051 -4.684 1 95.44 96 GLY A N 1
ATOM 792 C CA . GLY A 1 96 ? 20.219 -3.576 -3.346 1 95.44 96 GLY A CA 1
ATOM 793 C C . GLY A 1 96 ? 19.016 -3.512 -2.432 1 95.44 96 GLY A C 1
ATOM 794 O O . GLY A 1 96 ? 19.031 -2.832 -1.403 1 95.44 96 GLY A O 1
ATOM 795 N N . VAL A 1 97 ? 17.969 -4.125 -2.789 1 97.12 97 VAL A N 1
ATOM 796 C CA . VAL A 1 97 ? 16.781 -4.246 -1.951 1 97.12 97 VAL A CA 1
ATOM 797 C C . VAL A 1 97 ? 17.062 -5.199 -0.792 1 97.12 97 VAL A C 1
ATOM 799 O O . VAL A 1 97 ? 17.656 -6.258 -0.983 1 97.12 97 VAL A O 1
ATOM 802 N N . THR A 1 98 ? 16.578 -4.801 0.383 1 97.06 98 THR A N 1
ATOM 803 C CA . THR A 1 98 ? 16.859 -5.617 1.557 1 97.06 98 THR A CA 1
ATOM 804 C C . THR A 1 98 ? 15.586 -6.242 2.113 1 97.06 98 THR A C 1
ATOM 806 O O . THR A 1 98 ? 15.648 -7.145 2.949 1 97.06 98 THR A O 1
ATOM 809 N N . SER A 1 99 ? 14.477 -5.73 1.641 1 98.5 99 SER A N 1
ATOM 810 C CA . SER A 1 99 ? 13.211 -6.238 2.152 1 98.5 99 SER A CA 1
ATOM 811 C C . SER A 1 99 ? 12.172 -6.352 1.041 1 98.5 99 SER A C 1
ATOM 813 O O . SER A 1 99 ? 11.992 -5.418 0.253 1 98.5 99 SER A O 1
ATOM 815 N N . ILE A 1 100 ? 11.523 -7.441 0.981 1 98.81 100 ILE A N 1
ATOM 816 C CA . ILE A 1 100 ? 10.359 -7.629 0.13 1 98.81 100 ILE A CA 1
ATOM 817 C C . ILE A 1 100 ? 9.102 -7.73 0.992 1 98.81 100 ILE A C 1
ATOM 819 O O . ILE A 1 100 ? 9.031 -8.562 1.904 1 98.81 100 ILE A O 1
ATOM 823 N N . ILE A 1 101 ? 8.148 -6.875 0.743 1 98.81 101 ILE A N 1
ATOM 824 C CA . ILE A 1 101 ? 6.93 -6.875 1.545 1 98.81 101 ILE A CA 1
ATOM 825 C C . ILE A 1 101 ? 5.719 -7.117 0.646 1 98.81 101 ILE A C 1
ATOM 827 O O . ILE A 1 101 ? 5.746 -6.801 -0.545 1 98.81 101 ILE A O 1
ATOM 831 N N . LEU A 1 102 ? 4.715 -7.723 1.218 1 98.69 102 LEU A N 1
ATOM 832 C CA . LEU A 1 102 ? 3.469 -7.965 0.498 1 98.69 102 LEU A CA 1
ATOM 833 C C . LEU A 1 102 ? 2.314 -8.195 1.47 1 98.69 102 LEU A C 1
ATOM 835 O O . LEU A 1 102 ? 2.521 -8.25 2.684 1 98.69 102 LEU A O 1
ATOM 839 N N . THR A 1 103 ? 1.11 -8.25 0.951 1 98.5 103 THR A N 1
ATOM 840 C CA . THR A 1 103 ? -0.079 -8.664 1.686 1 98.5 103 THR A CA 1
ATOM 841 C C . THR A 1 103 ? -0.764 -9.836 0.988 1 98.5 103 THR A C 1
ATOM 843 O O . THR A 1 103 ? -0.622 -10.016 -0.224 1 98.5 103 THR A O 1
ATOM 846 N N . THR A 1 104 ? -1.396 -10.617 1.739 1 98.25 104 THR A N 1
ATOM 847 C CA . THR A 1 104 ? -2.232 -11.68 1.195 1 98.25 104 THR A CA 1
ATOM 848 C C . THR A 1 104 ? -3.469 -11.891 2.062 1 98.25 104 THR A C 1
ATOM 850 O O . THR A 1 104 ? -3.438 -11.641 3.27 1 98.25 104 THR A O 1
ATOM 853 N N . ARG A 1 105 ? -4.488 -12.305 1.451 1 97.56 105 ARG A N 1
ATOM 854 C CA . ARG A 1 105 ? -5.746 -12.5 2.166 1 97.56 105 ARG A CA 1
ATOM 855 C C . ARG A 1 105 ? -5.789 -13.859 2.846 1 97.56 105 ARG A C 1
ATOM 857 O O . ARG A 1 105 ? -5.031 -14.766 2.484 1 97.56 105 ARG A O 1
ATOM 864 N N . THR A 1 106 ? -6.688 -14.047 3.783 1 96.62 106 THR A N 1
ATOM 865 C CA . THR A 1 106 ? -6.832 -15.266 4.578 1 96.62 106 THR A CA 1
ATOM 866 C C . THR A 1 106 ? -7.191 -16.453 3.693 1 96.62 106 THR A C 1
ATOM 868 O O . THR A 1 106 ? -6.898 -17.594 4.035 1 96.62 106 THR A O 1
ATOM 871 N N . TYR A 1 107 ? -7.855 -16.234 2.59 1 95.25 107 TYR A N 1
ATOM 872 C CA . TYR A 1 107 ? -8.297 -17.328 1.733 1 95.25 107 TYR A CA 1
ATOM 873 C C . TYR A 1 107 ? -7.324 -17.547 0.582 1 95.25 107 TYR A C 1
ATOM 875 O O . TYR A 1 107 ? -7.594 -18.328 -0.328 1 95.25 107 TYR A O 1
ATOM 883 N N . GLN A 1 108 ? -6.168 -16.859 0.613 1 95.25 108 GLN A N 1
ATOM 884 C CA . GLN A 1 108 ? -5.242 -16.906 -0.513 1 95.25 108 GLN A CA 1
ATOM 885 C C . GLN A 1 108 ? -3.961 -17.641 -0.144 1 95.25 108 GLN A C 1
ATOM 887 O O . GLN A 1 108 ? -3.998 -18.828 0.187 1 95.25 108 GLN A O 1
ATOM 892 N N . ALA A 1 109 ? -2.855 -17.031 -0.149 1 91.12 109 ALA A N 1
ATOM 893 C CA . ALA A 1 109 ? -1.585 -17.703 -0.397 1 91.12 109 ALA A CA 1
ATOM 894 C C . ALA A 1 109 ? -0.646 -17.562 0.797 1 91.12 109 ALA A C 1
ATOM 896 O O . ALA A 1 109 ? 0.574 -17.5 0.63 1 91.12 109 ALA A O 1
ATOM 897 N N . LYS A 1 110 ? -1.179 -17.516 2.035 1 96.81 110 LYS A N 1
ATOM 898 C CA . LYS A 1 110 ? -0.34 -17.344 3.217 1 96.81 110 LYS A CA 1
ATOM 899 C C . LYS A 1 110 ? 0.717 -18.438 3.303 1 96.81 110 LYS A C 1
ATOM 901 O O . LYS A 1 110 ? 1.905 -18.156 3.461 1 96.81 110 LYS A O 1
ATOM 906 N N . ASP A 1 111 ? 0.346 -19.688 3.203 1 97.44 111 ASP A N 1
ATOM 907 C CA . ASP A 1 111 ? 1.246 -20.828 3.35 1 97.44 111 ASP A CA 1
ATOM 908 C C . ASP A 1 111 ? 2.305 -20.828 2.248 1 97.44 111 ASP A C 1
ATOM 910 O O . ASP A 1 111 ? 3.451 -21.219 2.486 1 97.44 111 ASP A O 1
ATOM 914 N N . PHE A 1 112 ? 1.859 -20.453 1.059 1 97.88 112 PHE A N 1
ATOM 915 C CA . PHE A 1 112 ? 2.795 -20.328 -0.053 1 97.88 112 PHE A CA 1
ATOM 916 C C . PHE A 1 112 ? 3.951 -19.406 0.307 1 97.88 112 PHE A C 1
ATOM 918 O O . PHE A 1 112 ? 5.117 -19.766 0.126 1 97.88 112 PHE A O 1
ATOM 925 N N . TYR A 1 113 ? 3.633 -18.25 0.876 1 98.62 113 TYR A N 1
ATOM 926 C CA . TYR A 1 113 ? 4.652 -17.266 1.186 1 98.62 113 TYR A CA 1
ATOM 927 C C . TYR A 1 113 ? 5.492 -17.688 2.383 1 98.62 113 TYR A C 1
ATOM 929 O O . TYR A 1 113 ? 6.699 -17.453 2.422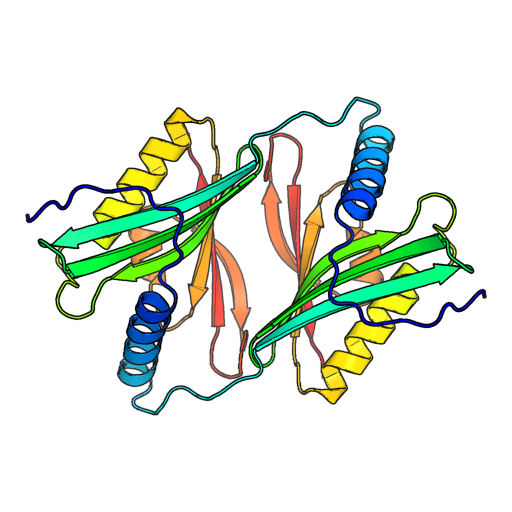 1 98.62 113 TYR A O 1
ATOM 937 N N . LEU A 1 114 ? 4.855 -18.297 3.35 1 98.62 114 LEU A N 1
ATOM 938 C CA . LEU A 1 114 ? 5.605 -18.844 4.477 1 98.62 114 LEU A CA 1
ATOM 939 C C . LEU A 1 114 ? 6.656 -19.828 4 1 98.62 114 LEU A C 1
ATOM 941 O O . LEU A 1 114 ? 7.805 -19.797 4.449 1 98.62 114 LEU A O 1
ATOM 945 N N . LYS A 1 115 ? 6.312 -20.688 3.105 1 98.12 115 LYS A N 1
ATOM 946 C CA . LYS A 1 115 ? 7.211 -21.703 2.559 1 98.12 115 LYS A CA 1
ATOM 947 C C . LYS A 1 115 ? 8.375 -21.062 1.807 1 98.12 115 LYS A C 1
ATOM 949 O O . LYS A 1 115 ? 9.438 -21.656 1.67 1 98.12 115 LYS A O 1
ATOM 954 N N . HIS A 1 116 ? 8.133 -19.906 1.34 1 98.19 116 HIS A N 1
ATOM 955 C CA . HIS A 1 116 ? 9.172 -19.203 0.587 1 98.19 116 HIS A CA 1
ATOM 956 C C . HIS A 1 116 ? 9.969 -18.266 1.488 1 98.19 116 HIS A C 1
ATOM 958 O O . HIS A 1 116 ? 10.672 -17.375 1 1 98.19 116 HIS A O 1
ATOM 964 N N . GLY A 1 117 ? 9.797 -18.312 2.809 1 98.38 117 GLY A N 1
ATOM 965 C CA . GLY A 1 117 ? 10.664 -17.625 3.754 1 98.38 117 GLY A CA 1
ATOM 966 C C . GLY A 1 117 ? 10.102 -16.297 4.23 1 98.38 117 GLY A C 1
ATOM 967 O O . GLY A 1 117 ? 10.766 -15.562 4.965 1 98.38 117 GLY A O 1
ATOM 968 N N . PHE A 1 118 ? 8.875 -16.016 3.809 1 98.75 118 PHE A N 1
ATOM 969 C CA . PHE A 1 118 ? 8.234 -14.82 4.34 1 98.75 118 PHE A CA 1
ATOM 970 C C . PHE A 1 118 ? 7.754 -15.055 5.77 1 98.75 118 PHE A C 1
ATOM 972 O O . PHE A 1 118 ? 7.508 -16.203 6.168 1 98.75 118 PHE A O 1
ATOM 979 N N . GLU A 1 119 ? 7.633 -13.914 6.5 1 98.56 119 GLU A N 1
ATOM 980 C CA . GLU A 1 119 ? 7.105 -13.93 7.859 1 98.56 119 GLU A CA 1
ATOM 981 C C . GLU A 1 119 ? 5.961 -12.93 8.023 1 98.56 119 GLU A C 1
ATOM 983 O O . GLU A 1 119 ? 5.98 -11.852 7.418 1 98.56 119 GLU A O 1
ATOM 988 N N . VAL A 1 120 ? 5 -13.281 8.883 1 98.5 120 VAL A N 1
ATOM 989 C CA . VAL A 1 120 ? 3.891 -12.383 9.164 1 98.5 120 VAL A CA 1
ATOM 990 C C . VAL A 1 120 ? 4.316 -11.359 10.211 1 98.5 120 VAL A C 1
ATOM 992 O O . VAL A 1 120 ? 4.852 -11.719 11.266 1 98.5 120 VAL A O 1
ATOM 995 N N . TYR A 1 121 ? 4.133 -10.047 9.883 1 98.12 121 TYR A N 1
ATOM 996 C CA . TYR A 1 121 ? 4.469 -9.031 10.867 1 98.12 121 TYR A CA 1
ATOM 997 C C . TYR A 1 121 ? 3.23 -8.234 11.273 1 98.12 121 TYR A C 1
ATOM 999 O O . TYR A 1 121 ? 3.297 -7.383 12.156 1 98.12 121 TYR A O 1
ATOM 1007 N N . GLY A 1 122 ? 2.102 -8.539 10.656 1 98 122 GLY A N 1
ATOM 1008 C CA . GLY A 1 122 ? 0.825 -7.922 10.969 1 98 122 GLY A CA 1
ATOM 1009 C C . GLY A 1 122 ? -0.363 -8.688 10.422 1 98 122 GLY A C 1
ATOM 1010 O O . GLY A 1 122 ? -0.214 -9.5 9.5 1 98 122 GLY A O 1
ATOM 1011 N N . PHE A 1 123 ? -1.459 -8.453 11.055 1 98.12 123 PHE A N 1
ATOM 1012 C CA . PHE A 1 123 ? -2.709 -9.062 10.617 1 98.12 123 PHE A CA 1
ATOM 1013 C C . PHE A 1 123 ? -3.896 -8.172 10.961 1 98.12 123 PHE A C 1
ATOM 1015 O O . PHE A 1 123 ? -3.953 -7.594 12.047 1 98.12 123 PHE A O 1
ATOM 1022 N N . LEU A 1 124 ? -4.789 -8.07 9.977 1 98.44 124 LEU A N 1
ATOM 1023 C CA . LEU A 1 124 ? -6.043 -7.363 10.219 1 98.44 124 LEU A CA 1
ATOM 1024 C C . LEU A 1 124 ? -7.238 -8.234 9.828 1 98.44 124 LEU A C 1
ATOM 1026 O O . LEU A 1 124 ? -7.273 -8.781 8.727 1 98.44 124 LEU A O 1
ATOM 1030 N N . GLU A 1 125 ? -8.102 -8.312 10.711 1 97.38 125 GLU A N 1
ATOM 1031 C CA . GLU A 1 125 ? -9.367 -8.984 10.414 1 97.38 125 GLU A CA 1
ATOM 1032 C C . GLU A 1 125 ? -10.344 -8.039 9.734 1 97.38 125 GLU A C 1
ATOM 1034 O O . GLU A 1 125 ? -10.297 -6.824 9.945 1 97.38 125 GLU A O 1
ATOM 1039 N N . ASP A 1 126 ? -11.266 -8.586 8.906 1 97 126 ASP A N 1
ATOM 1040 C CA . ASP A 1 126 ? -12.375 -7.871 8.273 1 97 126 ASP A CA 1
ATOM 1041 C C . ASP A 1 126 ? -11.859 -6.727 7.406 1 97 126 ASP A C 1
ATOM 1043 O O . ASP A 1 126 ? -12.43 -5.633 7.414 1 97 126 ASP A O 1
ATOM 1047 N N . VAL A 1 127 ? -10.766 -6.895 6.805 1 96.81 127 VAL A N 1
ATOM 1048 C CA . VAL A 1 127 ? -10.172 -5.988 5.828 1 96.81 127 VAL A CA 1
ATOM 1049 C C . VAL A 1 127 ? -9.898 -6.738 4.527 1 96.81 127 VAL A C 1
ATOM 1051 O O . VAL A 1 127 ? -9.211 -7.766 4.527 1 96.81 127 VAL A O 1
ATOM 1054 N N . PRO A 1 128 ? -10.383 -6.258 3.312 1 95.5 128 PRO A N 1
ATOM 1055 C CA . PRO A 1 128 ? -11.078 -4.977 3.156 1 95.5 128 PRO A CA 1
ATOM 1056 C C . PRO A 1 128 ? -12.578 -5.082 3.398 1 95.5 128 PRO A C 1
ATOM 1058 O O . PRO A 1 128 ? -13.305 -4.09 3.279 1 95.5 128 PRO A O 1
ATOM 1061 N N . MET A 1 129 ? -13.023 -6.324 3.742 1 94.69 129 MET A N 1
ATOM 1062 C CA . MET A 1 129 ? -14.453 -6.539 3.98 1 94.69 129 MET A CA 1
ATOM 1063 C C . MET A 1 129 ? -14.672 -7.551 5.098 1 94.69 129 MET A C 1
ATOM 1065 O O . MET A 1 129 ? -13.766 -8.312 5.438 1 94.69 129 MET A O 1
ATOM 1069 N N . PRO A 1 130 ? -15.891 -7.531 5.656 1 93.56 130 PRO A N 1
ATOM 1070 C CA . PRO A 1 130 ? -16.188 -8.492 6.719 1 93.56 130 PRO A CA 1
ATOM 1071 C C . PRO A 1 130 ? -15.922 -9.938 6.301 1 93.56 130 PRO A C 1
ATOM 1073 O O . PRO A 1 130 ? -16.25 -10.328 5.176 1 93.56 130 PRO A O 1
ATOM 1076 N N . GLY A 1 131 ? -15.305 -10.703 7.141 1 94.69 131 GLY A N 1
ATOM 1077 C CA . GLY A 1 131 ? -15.07 -12.117 6.891 1 94.69 131 GLY A CA 1
ATOM 1078 C C . GLY A 1 131 ? -13.758 -12.391 6.188 1 94.69 131 GLY A C 1
ATOM 1079 O O . GLY A 1 131 ? -13.336 -13.547 6.07 1 94.69 131 GLY A O 1
ATOM 1080 N N . VAL A 1 132 ? -13.164 -11.375 5.723 1 95.44 132 VAL A N 1
ATOM 1081 C CA . VAL A 1 132 ? -11.867 -11.492 5.059 1 95.44 132 VAL A CA 1
ATOM 1082 C C . VAL A 1 132 ? -10.789 -10.844 5.914 1 95.44 132 VAL A C 1
ATOM 1084 O O . VAL A 1 132 ? -10.992 -9.758 6.465 1 95.44 132 VAL A O 1
ATOM 1087 N N . GLY A 1 133 ? -9.656 -11.531 6.078 1 97.75 133 GLY A N 1
ATOM 1088 C CA . GLY A 1 133 ? -8.5 -10.953 6.746 1 97.75 133 GLY A CA 1
ATOM 1089 C C . GLY A 1 133 ? -7.312 -10.766 5.824 1 97.75 133 GLY A C 1
ATOM 1090 O O . GLY A 1 133 ? -7.297 -11.297 4.707 1 97.75 133 GLY A O 1
ATOM 1091 N N . VAL A 1 134 ? -6.375 -9.969 6.312 1 98.31 134 VAL A N 1
ATOM 1092 C CA . VAL A 1 134 ? -5.184 -9.711 5.512 1 98.31 134 VAL A CA 1
ATOM 1093 C C . VAL A 1 134 ? -3.932 -9.914 6.363 1 98.31 134 VAL A C 1
ATOM 1095 O O . VAL A 1 134 ? -3.857 -9.43 7.492 1 98.31 134 VAL A O 1
ATOM 1098 N N . TYR A 1 135 ? -3.041 -10.664 5.824 1 98.69 135 TYR A N 1
ATOM 1099 C CA . TYR A 1 135 ? -1.721 -10.836 6.418 1 98.69 135 TYR A CA 1
ATOM 1100 C C . TYR A 1 135 ? -0.716 -9.867 5.809 1 98.69 135 TYR A C 1
ATOM 1102 O O . TYR A 1 135 ? -0.687 -9.68 4.59 1 98.69 135 TYR A O 1
ATOM 1110 N N . TYR A 1 136 ? 0.012 -9.266 6.57 1 98.69 136 TYR A N 1
ATOM 1111 C CA . TYR A 1 136 ? 1.158 -8.453 6.184 1 98.69 136 TYR A CA 1
ATOM 1112 C C . TYR A 1 136 ? 2.461 -9.219 6.375 1 98.69 136 TYR A C 1
ATOM 1114 O O . TYR A 1 136 ? 2.771 -9.664 7.48 1 98.69 136 TYR A O 1
ATOM 1122 N N . MET A 1 137 ? 3.217 -9.32 5.262 1 98.81 137 MET A N 1
ATOM 1123 C CA . MET A 1 137 ? 4.34 -10.25 5.293 1 98.81 137 MET A CA 1
ATOM 1124 C C . MET A 1 137 ? 5.613 -9.586 4.781 1 98.81 137 MET A C 1
ATOM 1126 O O . MET A 1 137 ? 5.551 -8.656 3.98 1 98.81 137 MET A O 1
ATOM 1130 N N . VAL A 1 138 ? 6.691 -10.148 5.273 1 98.81 138 VAL A N 1
ATOM 1131 C CA . VAL A 1 138 ? 7.988 -9.594 4.895 1 98.81 138 VAL A CA 1
ATOM 1132 C C . VAL A 1 138 ? 8.984 -10.727 4.656 1 98.81 138 VAL A C 1
ATOM 1134 O O . VAL A 1 138 ? 8.914 -11.773 5.309 1 98.81 138 VAL A O 1
ATOM 1137 N N . TYR A 1 139 ? 9.773 -10.594 3.697 1 98.75 139 TYR A N 1
ATOM 1138 C CA . TYR A 1 139 ? 10.977 -11.383 3.467 1 98.75 139 TYR A CA 1
ATOM 1139 C C . TYR A 1 139 ? 12.227 -10.516 3.529 1 98.75 139 TYR A C 1
ATOM 1141 O O . TYR A 1 139 ? 12.344 -9.531 2.789 1 98.75 139 TYR A O 1
ATOM 1149 N N . ARG A 1 140 ? 13.188 -10.828 4.383 1 98.12 140 ARG A N 1
ATOM 1150 C CA . ARG A 1 140 ? 14.422 -10.062 4.543 1 98.12 140 ARG A CA 1
ATOM 1151 C C . ARG A 1 140 ? 15.57 -10.711 3.775 1 98.12 140 ARG A C 1
ATOM 1153 O O . ARG A 1 140 ? 15.828 -11.906 3.934 1 98.12 140 ARG A O 1
ATOM 1160 N N . LEU A 1 141 ? 16.141 -9.844 3.008 1 95.06 141 LEU A N 1
ATOM 1161 C CA . LEU A 1 141 ? 17.281 -10.352 2.252 1 95.06 141 LEU A CA 1
ATOM 1162 C C . LEU A 1 141 ? 18.562 -10.219 3.062 1 95.06 141 LEU A C 1
ATOM 1164 O O . LEU A 1 141 ? 18.75 -9.242 3.789 1 95.06 141 LEU A O 1
ATOM 1168 N N . LYS A 1 142 ? 19.297 -11.242 3.363 1 74.75 142 LYS A N 1
ATOM 1169 C CA . LYS A 1 142 ? 20.578 -11.297 4.059 1 74.75 142 LYS A CA 1
ATOM 1170 C C . LYS A 1 142 ? 21.734 -10.922 3.125 1 74.75 142 LYS A C 1
ATOM 1172 O O . LYS A 1 142 ? 21.656 -11.148 1.917 1 74.75 142 LYS A O 1
ATOM 1177 N N . MET B 1 1 ? 9.938 -29.75 -15.359 1 59.66 1 MET B N 1
ATOM 1178 C CA . MET B 1 1 ? 9.32 -28.547 -14.789 1 59.66 1 MET B CA 1
ATOM 1179 C C . MET B 1 1 ? 9.336 -27.406 -15.789 1 59.66 1 MET B C 1
ATOM 1181 O O . MET B 1 1 ? 10.391 -27.047 -16.328 1 59.66 1 MET B O 1
ATOM 1185 N N . THR B 1 2 ? 8.117 -27.125 -16.359 1 76.38 2 THR B N 1
ATOM 1186 C CA . THR B 1 2 ? 8.094 -26.125 -17.422 1 76.38 2 THR B CA 1
ATOM 1187 C C . THR B 1 2 ? 8.492 -24.75 -16.891 1 76.38 2 THR B C 1
ATOM 1189 O O . THR B 1 2 ? 7.988 -24.312 -15.859 1 76.38 2 THR B O 1
ATOM 1192 N N . HIS B 1 3 ? 9.641 -24.281 -17.359 1 86.94 3 HIS B N 1
ATOM 1193 C CA . HIS B 1 3 ? 10.133 -22.953 -17.016 1 86.94 3 HIS B CA 1
ATOM 1194 C C . HIS B 1 3 ? 9.75 -21.938 -18.078 1 86.94 3 HIS B C 1
ATOM 1196 O O . HIS B 1 3 ? 9.898 -22.203 -19.281 1 86.94 3 HIS B O 1
ATOM 1202 N N . TYR B 1 4 ? 9.047 -20.922 -17.641 1 92.81 4 TYR B N 1
ATOM 1203 C CA . TYR B 1 4 ? 8.719 -19.812 -18.531 1 92.81 4 TYR B CA 1
ATOM 1204 C C . TYR B 1 4 ? 9.617 -18.609 -18.266 1 92.81 4 TYR B C 1
ATOM 1206 O O . TYR B 1 4 ? 9.828 -18.234 -17.109 1 92.81 4 TYR B O 1
ATOM 1214 N N . PRO B 1 5 ? 10.18 -18.031 -19.328 1 95.12 5 PRO B N 1
ATOM 1215 C CA . PRO B 1 5 ? 10.992 -16.844 -19.078 1 95.12 5 PRO B CA 1
ATOM 1216 C C . PRO B 1 5 ? 10.18 -15.688 -18.5 1 95.12 5 PRO B C 1
ATOM 1218 O O . PRO B 1 5 ? 9.016 -15.5 -18.875 1 95.12 5 PRO B O 1
ATOM 1221 N N . VAL B 1 6 ? 10.766 -14.969 -17.578 1 97.25 6 VAL B N 1
ATOM 1222 C CA . VAL B 1 6 ? 10.133 -13.773 -17.031 1 97.25 6 VAL B CA 1
ATOM 1223 C C . VAL B 1 6 ? 10.445 -12.57 -17.922 1 97.25 6 VAL B C 1
ATOM 1225 O O . VAL B 1 6 ? 11.609 -12.305 -18.219 1 97.25 6 VAL B O 1
ATOM 1228 N N . GLU B 1 7 ? 9.422 -11.836 -18.312 1 97.38 7 GLU B N 1
ATOM 1229 C CA . GLU B 1 7 ? 9.594 -10.656 -19.141 1 97.38 7 GLU B CA 1
ATOM 1230 C C . GLU B 1 7 ? 9.047 -9.406 -18.469 1 97.38 7 GLU B C 1
ATOM 1232 O O . GLU B 1 7 ? 8.031 -9.469 -17.766 1 97.38 7 GLU B O 1
ATOM 1237 N N . SER B 1 8 ? 9.664 -8.297 -18.75 1 97.5 8 SER B N 1
ATOM 1238 C CA . SER B 1 8 ? 9.18 -7.023 -18.234 1 97.5 8 SER B CA 1
ATOM 1239 C C . SER B 1 8 ? 8.266 -6.332 -19.234 1 97.5 8 SER B C 1
ATOM 1241 O O . SER B 1 8 ? 8.469 -6.43 -20.438 1 97.5 8 SER B O 1
ATOM 1243 N N . THR B 1 9 ? 7.262 -5.738 -18.766 1 97.38 9 THR B N 1
ATOM 1244 C CA . THR B 1 9 ? 6.371 -4.957 -19.609 1 97.38 9 THR B CA 1
ATOM 1245 C C . THR B 1 9 ? 5.961 -3.658 -18.922 1 97.38 9 THR B C 1
ATOM 1247 O O . THR B 1 9 ? 6.234 -3.471 -17.734 1 97.38 9 THR B O 1
ATOM 1250 N N . GLU B 1 10 ? 5.348 -2.723 -19.672 1 95.88 10 GLU B N 1
ATOM 1251 C CA . GLU B 1 10 ? 4.859 -1.469 -19.109 1 95.88 10 GLU B CA 1
ATOM 1252 C C . GLU B 1 10 ? 3.336 -1.458 -19.016 1 95.88 10 GLU B C 1
ATOM 1254 O O . GLU B 1 10 ? 2.75 -0.59 -18.359 1 95.88 10 GLU B O 1
ATOM 1259 N N . LEU B 1 11 ? 2.795 -2.475 -19.609 1 95.75 11 LEU B N 1
ATOM 1260 C CA . LEU B 1 11 ? 1.339 -2.531 -19.641 1 95.75 11 LEU B CA 1
ATOM 1261 C C . LEU B 1 11 ? 0.794 -3.4 -18.516 1 95.75 11 LEU B C 1
ATOM 1263 O O . LEU B 1 11 ? 1.111 -4.59 -18.438 1 95.75 11 LEU B O 1
ATOM 1267 N N . MET B 1 12 ? 0.025 -2.766 -17.719 1 96.62 12 MET B N 1
ATOM 1268 C CA . MET B 1 12 ? -0.601 -3.502 -16.625 1 96.62 12 MET B CA 1
ATOM 1269 C C . MET B 1 12 ? -1.697 -4.426 -17.141 1 96.62 12 MET B C 1
ATOM 1271 O O . MET B 1 12 ? -2.654 -3.965 -17.766 1 96.62 12 MET B O 1
ATOM 1275 N N . PRO B 1 13 ? -1.575 -5.68 -16.906 1 96.88 13 PRO B N 1
ATOM 1276 C CA . PRO B 1 13 ? -2.629 -6.586 -17.375 1 96.88 13 PRO B CA 1
ATOM 1277 C C . PRO B 1 13 ? -3.797 -6.68 -16.391 1 96.88 13 PRO B C 1
ATOM 1279 O O . PRO B 1 13 ? -4.055 -7.75 -15.836 1 96.88 13 PRO B O 1
ATOM 1282 N N . GLU B 1 14 ? -4.555 -5.703 -16.297 1 95.81 14 GLU B N 1
ATOM 1283 C CA . GLU B 1 14 ? -5.617 -5.586 -15.305 1 95.81 14 GLU B CA 1
ATOM 1284 C C . GLU B 1 14 ? -6.672 -6.672 -15.492 1 95.81 14 GLU B C 1
ATOM 1286 O O . GLU B 1 14 ? -7.16 -7.246 -14.523 1 95.81 14 GLU B O 1
ATOM 1291 N N . ASP B 1 15 ? -7 -6.91 -16.734 1 97.12 15 ASP B N 1
ATOM 1292 C CA . ASP B 1 15 ? -8.023 -7.914 -17.016 1 97.12 15 ASP B CA 1
ATOM 1293 C C . ASP B 1 15 ? -7.582 -9.297 -16.547 1 97.12 15 ASP B C 1
ATOM 1295 O O . ASP B 1 15 ? -8.406 -10.094 -16.094 1 97.12 15 ASP B O 1
ATOM 1299 N N . PHE B 1 16 ? -6.293 -9.484 -16.75 1 98.44 16 PHE B N 1
ATOM 1300 C CA . PHE B 1 16 ? -5.75 -10.766 -16.312 1 98.44 16 PHE B CA 1
ATOM 1301 C C . PHE B 1 16 ? -5.879 -10.922 -14.797 1 98.44 16 PHE B C 1
ATOM 1303 O O . PHE B 1 16 ? -6.371 -11.945 -14.312 1 98.44 16 PHE B O 1
ATOM 1310 N N . TYR B 1 17 ? -5.422 -9.938 -14.016 1 97.81 17 TYR B N 1
ATOM 1311 C CA . TYR B 1 17 ? -5.516 -9.992 -12.562 1 97.81 17 TYR B CA 1
ATOM 1312 C C . TYR B 1 17 ? -6.965 -10.164 -12.117 1 97.81 17 TYR B C 1
ATOM 1314 O O . TYR B 1 17 ? -7.262 -11.008 -11.266 1 97.81 17 TYR B O 1
ATOM 1322 N N . GLU B 1 18 ? -7.797 -9.344 -12.688 1 96.38 18 GLU B N 1
ATOM 1323 C CA . GLU B 1 18 ? -9.211 -9.383 -12.305 1 96.38 18 GLU B CA 1
ATOM 1324 C C . GLU B 1 18 ? -9.805 -10.766 -12.539 1 96.38 18 GLU B C 1
ATOM 1326 O O . GLU B 1 18 ? -10.531 -11.281 -11.688 1 96.38 18 GLU B O 1
ATOM 1331 N N . ARG B 1 19 ? -9.555 -11.305 -13.664 1 97.38 19 ARG B N 1
ATOM 1332 C CA . ARG B 1 19 ? -10.062 -12.633 -13.992 1 97.38 19 ARG B CA 1
ATOM 1333 C C . ARG B 1 19 ? -9.562 -13.672 -12.992 1 97.38 19 ARG B C 1
ATOM 1335 O O . ARG B 1 19 ? -10.352 -14.453 -12.461 1 97.38 19 ARG B O 1
ATOM 1342 N N . VAL B 1 20 ? -8.25 -13.68 -12.734 1 97.94 20 VAL B N 1
ATOM 1343 C CA . VAL B 1 20 ? -7.645 -14.68 -11.852 1 97.94 20 VAL B CA 1
ATOM 1344 C C . VAL B 1 20 ? -8.164 -14.492 -10.43 1 97.94 20 VAL B C 1
ATOM 1346 O O . VAL B 1 20 ? -8.531 -15.461 -9.766 1 97.94 20 VAL B O 1
ATOM 1349 N N . PHE B 1 21 ? -8.234 -13.273 -9.945 1 96.31 21 PHE B N 1
ATOM 1350 C CA . PHE B 1 21 ? -8.625 -13.008 -8.562 1 96.31 21 PHE B CA 1
ATOM 1351 C C . PHE B 1 21 ? -10.117 -13.266 -8.367 1 96.31 21 PHE B C 1
ATOM 1353 O O . PHE B 1 21 ? -10.523 -13.75 -7.309 1 96.31 21 PHE B O 1
ATOM 1360 N N . THR B 1 22 ? -10.898 -12.938 -9.391 1 96.31 22 THR B N 1
ATOM 1361 C CA . THR B 1 22 ? -12.32 -13.258 -9.328 1 96.31 22 THR B CA 1
ATOM 1362 C C . THR B 1 22 ? -12.539 -14.766 -9.258 1 96.31 22 THR B C 1
ATOM 1364 O O . THR B 1 22 ? -13.305 -15.25 -8.422 1 96.31 22 THR B O 1
ATOM 1367 N N . HIS B 1 23 ? -11.898 -15.469 -10.109 1 97.19 23 HIS B N 1
ATOM 1368 C CA . HIS B 1 23 ? -11.984 -16.922 -10.102 1 97.19 23 HIS B CA 1
ATOM 1369 C C . HIS B 1 23 ? -11.586 -17.484 -8.742 1 97.19 23 HIS B C 1
ATOM 1371 O O . HIS B 1 23 ? -12.273 -18.359 -8.211 1 97.19 23 HIS B O 1
ATOM 1377 N N . GLY B 1 24 ? -10.484 -17 -8.219 1 95.69 24 GLY B N 1
ATOM 1378 C CA . GLY B 1 24 ? -10.023 -17.453 -6.918 1 95.69 24 GLY B CA 1
ATOM 1379 C C . GLY B 1 24 ? -11.039 -17.219 -5.812 1 95.69 24 GLY B C 1
ATOM 1380 O O . GLY B 1 24 ? -11.297 -18.109 -4.996 1 95.69 24 GLY B O 1
ATOM 1381 N N . TYR B 1 25 ? -11.594 -16.047 -5.805 1 95.62 25 TYR B N 1
ATOM 1382 C CA . TYR B 1 25 ? -12.602 -15.703 -4.805 1 95.62 25 TYR B CA 1
ATOM 1383 C C . TYR B 1 25 ? -13.82 -16.609 -4.93 1 95.62 25 TYR B C 1
ATOM 1385 O O . TYR B 1 25 ? -14.273 -17.203 -3.943 1 95.62 25 TYR B O 1
ATOM 1393 N N . GLU B 1 26 ? -14.32 -16.719 -6.086 1 96.81 26 GLU B N 1
ATOM 1394 C CA . GLU B 1 26 ? -15.555 -17.469 -6.324 1 96.81 26 GLU B CA 1
ATOM 1395 C C . GLU B 1 26 ? -15.367 -18.953 -6.035 1 96.81 26 GLU B C 1
ATOM 1397 O O . GLU B 1 26 ? -16.297 -19.609 -5.566 1 96.81 26 GLU B O 1
ATOM 1402 N N . THR B 1 27 ? -14.234 -19.438 -6.359 1 96.69 27 THR B N 1
ATOM 1403 C CA . THR B 1 27 ? -13.93 -20.844 -6.086 1 96.69 27 THR B CA 1
ATOM 1404 C C . THR B 1 27 ? -13.836 -21.094 -4.582 1 96.69 27 THR B C 1
ATOM 1406 O O . THR B 1 27 ? -14.352 -22.094 -4.082 1 96.69 27 THR B O 1
ATOM 1409 N N . TYR B 1 28 ? -13.305 -20.219 -3.844 1 95.12 28 TYR B N 1
ATOM 1410 C CA . TYR B 1 28 ? -13.102 -20.391 -2.41 1 95.12 28 TYR B CA 1
ATOM 1411 C C . TYR B 1 28 ? -14.414 -20.219 -1.65 1 95.12 28 TYR B C 1
ATOM 1413 O O . TYR B 1 28 ? -14.742 -21.031 -0.781 1 95.12 28 TYR B O 1
ATOM 1421 N N . PHE B 1 29 ? -15.156 -19.234 -1.99 1 95.5 29 PHE B N 1
ATOM 1422 C CA . PHE B 1 29 ? -16.344 -18.875 -1.207 1 95.5 29 PHE B CA 1
ATOM 1423 C C . PHE B 1 29 ? -17.594 -19.5 -1.804 1 95.5 29 PHE B C 1
ATOM 1425 O O . PHE B 1 29 ? -18.672 -19.453 -1.195 1 95.5 29 PHE B O 1
ATOM 1432 N N . ASN B 1 30 ? -17.375 -20.078 -2.984 1 97.12 30 ASN B N 1
ATOM 1433 C CA . ASN B 1 30 ? -18.5 -20.688 -3.695 1 97.12 30 ASN B CA 1
ATOM 1434 C C . ASN B 1 30 ? -19.656 -19.719 -3.848 1 97.12 30 ASN B C 1
ATOM 1436 O O . ASN B 1 30 ? -20.812 -20.062 -3.557 1 97.12 30 ASN B O 1
ATOM 1440 N N . GLN B 1 31 ? -19.406 -18.469 -4.066 1 96.31 31 GLN B N 1
ATOM 1441 C CA . GLN B 1 31 ? -20.344 -17.375 -4.348 1 96.31 31 GLN B CA 1
ATOM 1442 C C . GLN B 1 31 ? -19.703 -16.328 -5.246 1 96.31 31 GLN B C 1
ATOM 1444 O O . GLN B 1 31 ? -18.484 -16.219 -5.324 1 96.31 31 GLN B O 1
ATOM 1449 N N . PRO B 1 32 ? -20.516 -15.5 -5.98 1 95.5 32 PRO B N 1
ATOM 1450 C CA . PRO B 1 32 ? -19.938 -14.438 -6.82 1 95.5 32 PRO B CA 1
ATOM 1451 C C . PRO B 1 32 ? -19.156 -13.406 -6.02 1 95.5 32 PRO B C 1
ATOM 1453 O O . PRO B 1 32 ? -19.531 -13.094 -4.883 1 95.5 32 PRO B O 1
ATOM 1456 N N . LYS B 1 33 ? -18.078 -12.961 -6.598 1 92 33 LYS B N 1
ATOM 1457 C CA . LYS B 1 33 ? -17.328 -11.875 -5.98 1 92 33 LYS B CA 1
ATOM 1458 C C . LYS B 1 33 ? -18.156 -10.602 -5.875 1 92 33 LYS B C 1
ATOM 1460 O O . LYS B 1 33 ? -18.734 -10.141 -6.867 1 92 33 LYS B O 1
ATOM 1465 N N . PRO B 1 34 ? -18.297 -10.078 -4.672 1 89.31 34 PRO B N 1
ATOM 1466 C CA . PRO B 1 34 ? -19.109 -8.867 -4.555 1 89.31 34 PRO B CA 1
ATOM 1467 C C . PRO B 1 34 ? -18.484 -7.672 -5.273 1 89.31 34 PRO B C 1
ATOM 1469 O O . PRO B 1 34 ? -17.266 -7.539 -5.309 1 89.31 34 PRO B O 1
ATOM 1472 N N . GLU B 1 35 ? -19.438 -6.934 -5.848 1 88.06 35 GLU B N 1
ATOM 1473 C CA . GLU B 1 35 ? -19 -5.637 -6.355 1 88.06 35 GLU B CA 1
ATOM 1474 C C . GLU B 1 35 ? -18.781 -4.645 -5.219 1 88.06 35 GLU B C 1
ATOM 1476 O O . GLU B 1 35 ? -19.625 -4.527 -4.32 1 88.06 35 GLU B O 1
ATOM 1481 N N . GLY B 1 36 ? -17.547 -4.195 -5.062 1 86.25 36 GLY B N 1
ATOM 1482 C CA . GLY B 1 36 ? -17.312 -3.258 -3.975 1 86.25 36 GLY B CA 1
ATOM 1483 C C . GLY B 1 36 ? -16.812 -1.907 -4.449 1 86.25 36 GLY B C 1
ATOM 1484 O O . GLY B 1 36 ? -16.641 -1.691 -5.648 1 86.25 36 GLY B O 1
ATOM 1485 N N . LEU B 1 37 ? -16.906 -1.01 -3.434 1 93.69 37 LEU B N 1
ATOM 1486 C CA . LEU B 1 37 ? -16.391 0.33 -3.695 1 93.69 37 LEU B CA 1
ATOM 1487 C C . LEU B 1 37 ? -14.898 0.286 -4.031 1 93.69 37 LEU B C 1
ATOM 1489 O O . LEU B 1 37 ? -14.125 -0.412 -3.365 1 93.69 37 LEU B O 1
ATOM 1493 N N . ASP B 1 38 ? -14.516 0.799 -5.09 1 95.31 38 ASP B N 1
ATOM 1494 C CA . ASP B 1 38 ? -13.141 0.993 -5.531 1 95.31 38 ASP B CA 1
ATOM 1495 C C . ASP B 1 38 ? -12.922 2.41 -6.059 1 95.31 38 ASP B C 1
ATOM 1497 O O . ASP B 1 38 ? -13.305 2.725 -7.188 1 95.31 38 ASP B O 1
ATOM 1501 N N . GLN B 1 39 ? -12.312 3.166 -5.172 1 96.25 39 GLN B N 1
ATOM 1502 C CA . GLN B 1 39 ? -12.25 4.59 -5.477 1 96.25 39 GLN B CA 1
ATOM 1503 C C . GLN B 1 39 ? -10.945 5.207 -4.965 1 96.25 39 GLN B C 1
ATOM 1505 O O . GLN B 1 39 ? -10.5 4.898 -3.859 1 96.25 39 GLN B O 1
ATOM 1510 N N . SER B 1 40 ? -10.391 5.988 -5.875 1 97.81 40 SER B N 1
ATOM 1511 C CA . SER B 1 40 ? -9.289 6.836 -5.426 1 97.81 40 SER B CA 1
ATOM 1512 C C . SER B 1 40 ? -9.781 8.219 -5.016 1 97.81 40 SER B C 1
ATOM 1514 O O . SER B 1 40 ? -10.844 8.656 -5.453 1 97.81 40 SER B O 1
ATOM 1516 N N . PHE B 1 41 ? -9.031 8.844 -4.164 1 98.25 41 PHE B N 1
ATOM 1517 C CA . PHE B 1 41 ? -9.375 10.211 -3.785 1 98.25 41 PHE B CA 1
ATOM 1518 C C . PHE B 1 41 ? -8.117 11.062 -3.648 1 98.25 41 PHE B C 1
ATOM 1520 O O . PHE B 1 41 ? -7.051 10.555 -3.299 1 98.25 41 PHE B O 1
ATOM 1527 N N . ILE B 1 42 ? -8.25 12.312 -3.934 1 98.69 42 ILE B N 1
ATOM 1528 C CA . ILE B 1 42 ? -7.281 13.375 -3.689 1 98.69 42 ILE B CA 1
ATOM 1529 C C . ILE B 1 42 ? -7.988 14.602 -3.117 1 98.69 42 ILE B C 1
ATOM 1531 O O . ILE B 1 42 ? -8.758 15.266 -3.814 1 98.69 42 ILE B O 1
ATOM 1535 N N . TRP B 1 43 ? -7.691 14.859 -1.929 1 98.75 43 TRP B N 1
ATOM 1536 C CA . TRP B 1 43 ? -8.297 15.984 -1.229 1 98.75 43 TRP B CA 1
ATOM 1537 C C . TRP B 1 43 ? -7.254 17.062 -0.929 1 98.75 43 TRP B C 1
ATOM 1539 O O . TRP B 1 43 ? -6.102 16.75 -0.62 1 98.75 43 TRP B O 1
ATOM 1549 N N . GLN B 1 44 ? -7.727 18.297 -1.024 1 98.62 44 GLN B N 1
ATOM 1550 C CA . GLN B 1 44 ? -6.809 19.422 -0.822 1 98.62 44 GLN B CA 1
ATOM 1551 C C . GLN B 1 44 ? -7.461 20.516 0.002 1 98.62 44 GLN B C 1
ATOM 1553 O O . GLN B 1 44 ? -8.688 20.609 0.083 1 98.62 44 GLN B O 1
ATOM 1558 N N . MET B 1 45 ? -6.668 21.297 0.679 1 98.12 45 MET B N 1
ATOM 1559 C CA . MET B 1 45 ? -7.016 22.562 1.302 1 98.12 45 MET B CA 1
ATOM 1560 C C . MET B 1 45 ? -6.191 23.703 0.707 1 98.12 45 MET B C 1
ATOM 1562 O O . MET B 1 45 ? -4.996 23.547 0.451 1 98.12 45 MET B O 1
ATOM 1566 N N . LYS B 1 46 ? -6.875 24.812 0.543 1 97.5 46 LYS B N 1
ATOM 1567 C CA . LYS B 1 46 ? -6.188 25.953 -0.042 1 97.5 46 LYS B CA 1
ATOM 1568 C C . LYS B 1 46 ? -6.438 27.219 0.776 1 97.5 46 LYS B C 1
ATOM 1570 O O . LYS B 1 46 ? -7.52 27.406 1.341 1 97.5 46 LYS B O 1
ATOM 1575 N N . ASP B 1 47 ? -5.438 27.984 0.918 1 96.38 47 ASP B N 1
ATOM 1576 C CA . ASP B 1 47 ? -5.516 29.375 1.363 1 96.38 47 ASP B CA 1
ATOM 1577 C C . ASP B 1 47 ? -5.402 30.344 0.183 1 96.38 47 ASP B C 1
ATOM 1579 O O . ASP B 1 47 ? -4.297 30.672 -0.246 1 96.38 47 ASP B O 1
ATOM 1583 N N . GLY B 1 48 ? -6.586 30.812 -0.286 1 94.75 48 GLY B N 1
ATOM 1584 C CA . GLY B 1 48 ? -6.59 31.453 -1.594 1 94.75 48 GLY B CA 1
ATOM 1585 C C . GLY B 1 48 ? -6.184 30.5 -2.715 1 94.75 48 GLY B C 1
ATOM 1586 O O . GLY B 1 48 ? -6.777 29.438 -2.887 1 94.75 48 GLY B O 1
ATOM 1587 N N . GLU B 1 49 ? -5.129 30.828 -3.424 1 95.25 49 GLU B N 1
ATOM 1588 C CA . GLU B 1 49 ? -4.656 29.984 -4.516 1 95.25 49 GLU B CA 1
ATOM 1589 C C . GLU B 1 49 ? -3.547 29.047 -4.051 1 95.25 49 GLU B C 1
ATOM 1591 O O . GLU B 1 49 ? -3.146 28.141 -4.781 1 95.25 49 GLU B O 1
ATOM 1596 N N . ARG B 1 50 ? -3.166 29.172 -2.838 1 96.31 50 ARG B N 1
ATOM 1597 C CA . ARG B 1 50 ? -2.027 28.406 -2.326 1 96.31 50 ARG B CA 1
ATOM 1598 C C . ARG B 1 50 ? -2.477 27.078 -1.738 1 96.31 50 ARG B C 1
ATOM 1600 O O . ARG B 1 50 ? -3.334 27.047 -0.854 1 96.31 50 ARG B O 1
ATOM 1607 N N . LEU B 1 51 ? -1.927 26.016 -2.27 1 98.12 51 LEU B N 1
ATOM 1608 C CA . LEU B 1 51 ? -2.137 24.703 -1.667 1 98.12 51 LEU B CA 1
ATOM 1609 C C . LEU B 1 51 ? -1.431 24.594 -0.318 1 98.12 51 LEU B C 1
ATOM 1611 O O . LEU B 1 51 ? -0.21 24.75 -0.239 1 98.12 51 LEU B O 1
ATOM 1615 N N . VAL B 1 52 ? -2.189 24.297 0.749 1 98.12 52 VAL B N 1
ATOM 1616 C CA . VAL B 1 52 ? -1.567 24.344 2.068 1 98.12 52 VAL B CA 1
ATOM 1617 C C . VAL B 1 52 ? -1.585 22.953 2.701 1 98.12 52 VAL B C 1
ATOM 1619 O O . VAL B 1 52 ? -0.842 22.688 3.648 1 98.12 52 VAL B O 1
ATOM 1622 N N . ALA B 1 53 ? -2.461 22.078 2.205 1 98.56 53 ALA B N 1
ATOM 1623 C CA . ALA B 1 53 ? -2.535 20.703 2.695 1 98.56 53 ALA B CA 1
ATOM 1624 C C . ALA B 1 53 ? -3.131 19.781 1.639 1 98.56 53 ALA B C 1
ATOM 1626 O O . ALA B 1 53 ? -3.941 20.203 0.813 1 98.56 53 ALA B O 1
ATOM 1627 N N . ALA B 1 54 ? -2.736 18.5 1.664 1 98.75 54 ALA B N 1
ATOM 1628 C CA . ALA B 1 54 ? -3.266 17.516 0.724 1 98.75 54 ALA B CA 1
ATOM 1629 C C . ALA B 1 54 ? -3.252 16.125 1.331 1 98.75 54 ALA B C 1
ATOM 1631 O O . ALA B 1 54 ? -2.367 15.789 2.125 1 98.75 54 ALA B O 1
ATOM 1632 N N . MET B 1 55 ? -4.207 15.312 1.013 1 98.75 55 MET B N 1
ATOM 1633 C CA . MET B 1 55 ? -4.348 13.906 1.4 1 98.75 55 MET B CA 1
ATOM 1634 C C . MET B 1 55 ? -4.852 13.07 0.231 1 98.75 55 MET B C 1
ATOM 1636 O O . MET B 1 55 ? -5.73 13.5 -0.516 1 98.75 55 MET B O 1
ATOM 1640 N N . ASN B 1 56 ? -4.254 11.938 0.001 1 98.81 56 ASN B N 1
ATOM 1641 C CA . ASN B 1 56 ? -4.766 11.047 -1.034 1 98.81 56 ASN B CA 1
ATOM 1642 C C . ASN B 1 56 ? -4.789 9.594 -0.563 1 98.81 56 ASN B C 1
ATOM 1644 O O . ASN B 1 56 ? -4.207 9.266 0.469 1 98.81 56 ASN B O 1
ATOM 1648 N N . GLY B 1 57 ? -5.535 8.797 -1.292 1 98.5 57 GLY B N 1
ATOM 1649 C CA . GLY B 1 57 ? -5.648 7.387 -0.961 1 98.5 57 GLY B CA 1
ATOM 1650 C C . GLY B 1 57 ? -6.648 6.648 -1.83 1 98.5 57 GLY B C 1
ATOM 1651 O O . GLY B 1 57 ? -6.945 7.078 -2.947 1 98.5 57 GLY B O 1
ATOM 1652 N N . LYS B 1 58 ? -6.969 5.5 -1.357 1 98.19 58 LYS B N 1
ATOM 1653 C CA . LYS B 1 58 ? -7.898 4.637 -2.076 1 98.19 58 LYS B CA 1
ATOM 1654 C C . LYS B 1 58 ? -8.852 3.934 -1.114 1 98.19 58 LYS B C 1
ATOM 1656 O O . LYS B 1 58 ? -8.5 3.666 0.035 1 98.19 58 LYS B O 1
ATOM 1661 N N . ILE B 1 59 ? -10.031 3.691 -1.652 1 98.19 59 ILE B N 1
ATOM 1662 C CA . ILE B 1 59 ? -11.008 2.859 -0.956 1 98.19 59 ILE B CA 1
ATOM 1663 C C . ILE B 1 59 ? -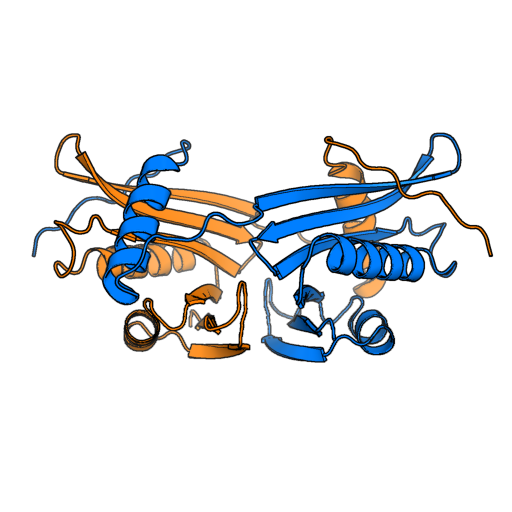11.234 1.567 -1.737 1 98.19 59 ILE B C 1
ATOM 1665 O O . ILE B 1 59 ? -11.445 1.599 -2.953 1 98.19 59 ILE B O 1
ATOM 1669 N N . ARG B 1 60 ? -11.086 0.526 -1.021 1 96.44 60 ARG B N 1
ATOM 1670 C CA . ARG B 1 60 ? -11.43 -0.793 -1.543 1 96.44 60 ARG B CA 1
ATOM 1671 C C . ARG B 1 60 ? -12.453 -1.485 -0.647 1 96.44 60 ARG B C 1
ATOM 1673 O O . ARG B 1 60 ? -12.141 -1.856 0.486 1 96.44 60 ARG B O 1
ATOM 1680 N N . HIS B 1 61 ? -13.641 -1.659 -1.167 1 96.19 61 HIS B N 1
ATOM 1681 C CA . HIS B 1 61 ? -14.758 -2.188 -0.388 1 96.19 61 HIS B CA 1
ATOM 1682 C C . HIS B 1 61 ? -14.969 -1.374 0.883 1 96.19 61 HIS B C 1
ATOM 1684 O O . HIS B 1 61 ? -15.312 -0.191 0.818 1 96.19 61 HIS B O 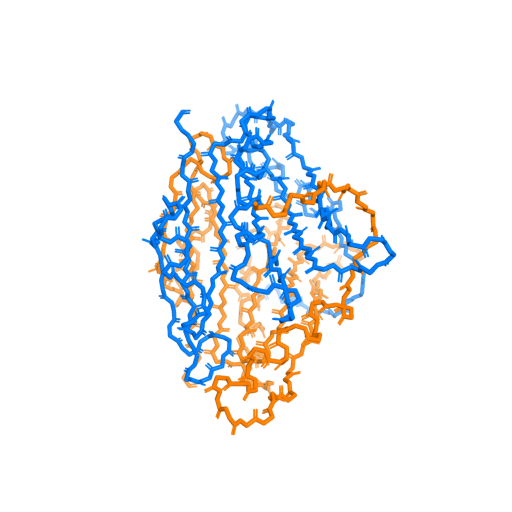1
ATOM 1690 N N . GLN B 1 62 ? -14.617 -1.956 2.047 1 97.44 62 GLN B N 1
ATOM 1691 C CA . GLN B 1 62 ? -14.922 -1.275 3.301 1 97.44 62 GLN B CA 1
ATOM 1692 C C . GLN B 1 62 ? -13.641 -0.838 4.012 1 97.44 62 GLN B C 1
ATOM 1694 O O . GLN B 1 62 ? -13.625 -0.687 5.234 1 97.44 62 GLN B O 1
ATOM 1699 N N . ALA B 1 63 ? -12.594 -0.7 3.238 1 98.19 63 ALA B N 1
ATOM 1700 C CA . ALA B 1 63 ? -11.328 -0.234 3.791 1 98.19 63 ALA B CA 1
ATOM 1701 C C . ALA B 1 63 ? -10.812 0.986 3.033 1 98.19 63 ALA B C 1
ATOM 1703 O O . ALA B 1 63 ? -10.828 1.009 1.8 1 98.19 63 ALA B O 1
ATOM 1704 N N . MET B 1 64 ? -10.438 1.973 3.762 1 98.69 64 MET B N 1
ATOM 1705 C CA . MET B 1 64 ? -9.812 3.172 3.211 1 98.69 64 MET B CA 1
ATOM 1706 C C . MET B 1 64 ? -8.328 3.213 3.553 1 98.69 64 MET B C 1
ATOM 1708 O O . MET B 1 64 ? -7.949 3.113 4.723 1 98.69 64 MET B O 1
ATOM 1712 N N . LYS B 1 65 ? -7.547 3.312 2.594 1 98.75 65 LYS B N 1
ATOM 1713 C CA . LYS B 1 65 ? -6.113 3.473 2.803 1 98.75 65 LYS B CA 1
ATOM 1714 C C . LYS B 1 65 ? -5.672 4.906 2.527 1 98.75 65 LYS B C 1
ATOM 1716 O O . LYS B 1 65 ? -5.836 5.41 1.414 1 98.75 65 LYS B O 1
ATOM 1721 N N . ILE B 1 66 ? -5.121 5.543 3.549 1 98.75 66 ILE B N 1
ATOM 1722 C CA . ILE B 1 66 ? -4.477 6.84 3.361 1 98.75 66 ILE B CA 1
ATOM 1723 C C . ILE B 1 66 ? -3.027 6.637 2.924 1 98.75 66 ILE B C 1
ATOM 1725 O O . ILE B 1 66 ? -2.248 5.98 3.619 1 98.75 66 ILE B O 1
ATOM 1729 N N . GLU B 1 67 ? -2.668 7.188 1.809 1 98.25 67 GLU B N 1
ATOM 1730 C CA . GLU B 1 67 ? -1.335 6.973 1.252 1 98.25 67 GLU B CA 1
ATOM 1731 C C . GLU B 1 67 ? -0.399 8.125 1.605 1 98.25 67 GLU B C 1
ATOM 1733 O O . GLU B 1 67 ? 0.787 7.91 1.866 1 98.25 67 GLU B O 1
ATOM 1738 N N . ASN B 1 68 ? -0.9 9.32 1.439 1 98.38 68 ASN B N 1
ATOM 1739 C CA . ASN B 1 68 ? -0.149 10.523 1.785 1 98.38 68 ASN B CA 1
ATOM 1740 C C . ASN B 1 68 ? -1.017 11.531 2.533 1 98.38 68 ASN B C 1
ATOM 1742 O O . ASN B 1 68 ? -2.195 11.695 2.217 1 98.38 68 ASN B O 1
ATOM 1746 N N . LEU B 1 69 ? -0.473 12.141 3.48 1 98.5 69 LEU B N 1
ATOM 1747 C CA . LEU B 1 69 ? -0.994 13.312 4.176 1 98.5 69 LEU B CA 1
ATOM 1748 C C . LEU B 1 69 ? 0.116 14.328 4.441 1 98.5 69 LEU B C 1
ATOM 1750 O O . LEU B 1 69 ? 1.106 14.008 5.105 1 98.5 69 LEU B O 1
ATOM 1754 N N . ALA B 1 70 ? -0.047 15.492 3.859 1 98.44 70 ALA B N 1
ATOM 1755 C CA . ALA B 1 70 ? 0.992 16.5 3.982 1 98.44 70 ALA B CA 1
ATOM 1756 C C . ALA B 1 70 ? 0.385 17.875 4.281 1 98.44 70 ALA B C 1
ATOM 1758 O O . ALA B 1 70 ? -0.65 18.234 3.717 1 98.44 70 ALA B O 1
ATOM 1759 N N . ILE B 1 71 ? 1.011 18.578 5.145 1 98.12 71 ILE B N 1
ATOM 1760 C CA . ILE B 1 71 ? 0.69 19.953 5.473 1 98.12 71 ILE B CA 1
ATOM 1761 C C . ILE B 1 71 ? 1.897 20.844 5.191 1 98.12 71 ILE B C 1
ATOM 1763 O O . ILE B 1 71 ? 3.018 20.547 5.605 1 98.12 71 ILE B O 1
ATOM 1767 N N . ASP B 1 72 ? 1.679 21.906 4.48 1 98 72 ASP B N 1
ATOM 1768 C CA . ASP B 1 72 ? 2.74 22.891 4.27 1 98 72 ASP B CA 1
ATOM 1769 C C . ASP B 1 72 ? 3.426 23.25 5.586 1 98 72 ASP B C 1
ATOM 1771 O O . ASP B 1 72 ? 2.76 23.5 6.59 1 98 72 ASP B O 1
ATOM 1775 N N . PRO B 1 73 ? 4.727 23.266 5.527 1 96.94 73 PRO B N 1
ATOM 1776 C CA . PRO B 1 73 ? 5.449 23.547 6.77 1 96.94 73 PRO B CA 1
ATOM 1777 C C . PRO B 1 73 ? 5.027 24.875 7.414 1 96.94 73 PRO B C 1
ATOM 1779 O O . PRO B 1 73 ? 4.945 24.953 8.641 1 96.94 73 PRO B O 1
ATOM 1782 N N . ASP B 1 74 ? 4.707 25.875 6.691 1 96.12 74 ASP B N 1
ATOM 1783 C CA . ASP B 1 74 ? 4.336 27.188 7.191 1 96.12 74 ASP B CA 1
ATOM 1784 C C . ASP B 1 74 ? 2.949 27.172 7.828 1 96.12 74 ASP B C 1
ATOM 1786 O O . ASP B 1 74 ? 2.555 28.125 8.508 1 96.12 74 ASP B O 1
ATOM 1790 N N . TYR B 1 75 ? 2.217 26.125 7.633 1 96.5 75 TYR B N 1
ATOM 1791 C CA . TYR B 1 75 ? 0.839 26.047 8.109 1 96.5 75 TYR B CA 1
ATOM 1792 C C . TYR B 1 75 ? 0.675 24.922 9.125 1 96.5 75 TYR B C 1
ATOM 1794 O O . TYR B 1 75 ? -0.448 24.531 9.453 1 96.5 75 TYR B O 1
ATOM 1802 N N . GLN B 1 76 ? 1.752 24.344 9.586 1 93.62 76 GLN B N 1
ATOM 1803 C CA . GLN B 1 76 ? 1.704 23.266 10.586 1 93.62 76 GLN B CA 1
ATOM 1804 C C . GLN B 1 76 ? 1.352 23.812 11.961 1 93.62 76 GLN B C 1
ATOM 1806 O O . GLN B 1 76 ? 1.484 25.016 12.211 1 93.62 76 GLN B O 1
ATOM 1811 N N . GLY B 1 77 ? 0.779 22.938 12.789 1 91.81 77 GLY B N 1
ATOM 1812 C CA . GLY B 1 77 ? 0.426 23.344 14.141 1 91.81 77 GLY B CA 1
ATOM 1813 C C . GLY B 1 77 ? -0.913 24.062 14.219 1 91.81 77 GLY B C 1
ATOM 1814 O O . GLY B 1 77 ? -1.262 24.625 15.25 1 91.81 77 GLY B O 1
ATOM 1815 N N . GLN B 1 78 ? -1.61 24.062 13.141 1 93.69 78 GLN B N 1
ATOM 1816 C CA . GLN B 1 78 ? -2.895 24.75 13.07 1 93.69 78 GLN B CA 1
ATOM 1817 C C . GLN B 1 78 ? -4.047 23.75 13 1 93.69 78 GLN B C 1
ATOM 1819 O O . GLN B 1 78 ? -5.156 24.109 12.586 1 93.69 78 GLN B O 1
ATOM 1824 N N . ARG B 1 79 ? -3.77 22.5 13.234 1 95.38 79 ARG B N 1
ATOM 1825 C CA . ARG B 1 79 ? -4.754 21.422 13.344 1 95.38 79 ARG B CA 1
ATOM 1826 C C . ARG B 1 79 ? -5.305 21.047 11.969 1 95.38 79 ARG B C 1
ATOM 1828 O O . ARG B 1 79 ? -6.395 20.469 11.867 1 95.38 79 ARG B O 1
ATOM 1835 N N . LEU B 1 80 ? -4.605 21.391 10.898 1 96.88 80 LEU B N 1
ATOM 1836 C CA . LEU B 1 80 ? -5.062 21.031 9.555 1 96.88 80 LEU B CA 1
ATOM 1837 C C . LEU B 1 80 ? -5.051 19.531 9.359 1 96.88 80 LEU B C 1
ATOM 1839 O O . LEU B 1 80 ? -5.93 18.969 8.695 1 96.88 80 LEU B O 1
ATOM 1843 N N . GLY B 1 81 ? -4 18.891 9.914 1 97.44 81 GLY B N 1
ATOM 1844 C CA . GLY B 1 81 ? -3.971 17.438 9.891 1 97.44 81 GLY B CA 1
ATOM 1845 C C . GLY B 1 81 ? -5.172 16.812 10.562 1 97.44 81 GLY B C 1
ATOM 1846 O O . GLY B 1 81 ? -5.762 15.867 10.031 1 97.44 81 GLY B O 1
ATOM 1847 N N . SER B 1 82 ? -5.492 17.375 11.672 1 97.5 82 SER B N 1
ATOM 1848 C CA . SER B 1 82 ? -6.656 16.891 12.414 1 97.5 82 SER B CA 1
ATOM 1849 C C . SER B 1 82 ? -7.938 17.078 11.609 1 97.5 82 SER B C 1
ATOM 1851 O O . SER B 1 82 ? -8.805 16.203 11.602 1 97.5 82 SER B O 1
ATOM 1853 N N . GLN B 1 83 ? -8.039 18.156 10.977 1 97.12 83 GLN B N 1
ATOM 1854 C CA . GLN B 1 83 ? -9.195 18.438 10.125 1 97.12 83 GLN B CA 1
ATOM 1855 C C . GLN B 1 83 ? -9.328 17.391 9.016 1 97.12 83 GLN B C 1
ATOM 1857 O O . GLN B 1 83 ? -10.43 16.922 8.734 1 97.12 83 GLN B O 1
ATOM 1862 N N . PHE B 1 84 ? -8.219 17.047 8.422 1 97.94 84 PHE B N 1
ATOM 1863 C CA . PHE B 1 84 ? -8.219 16.031 7.363 1 97.94 84 PHE B CA 1
ATOM 1864 C C . PHE B 1 84 ? -8.656 14.68 7.906 1 97.94 84 PHE B C 1
ATOM 1866 O O . PHE B 1 84 ? -9.461 13.992 7.281 1 97.94 84 PHE B O 1
ATOM 1873 N N . ILE B 1 85 ? -8.102 14.328 9.031 1 98.06 85 ILE B N 1
ATOM 1874 C CA . ILE B 1 85 ? -8.422 13.031 9.617 1 98.06 85 ILE B CA 1
ATOM 1875 C C . ILE B 1 85 ? -9.906 12.977 9.961 1 98.06 85 ILE B C 1
ATOM 1877 O O . ILE B 1 85 ? -10.586 11.977 9.68 1 98.06 85 ILE B O 1
ATOM 1881 N N . ASP B 1 86 ? -10.398 14.023 10.539 1 97.69 86 ASP B N 1
ATOM 1882 C CA . ASP B 1 86 ? -11.82 14.086 10.867 1 97.69 86 ASP B CA 1
ATOM 1883 C C . ASP B 1 86 ? -12.68 14 9.609 1 97.69 86 ASP B C 1
ATOM 1885 O O . ASP B 1 86 ? -13.688 13.297 9.586 1 97.69 86 ASP B O 1
ATOM 1889 N N . TYR B 1 87 ? -12.281 14.711 8.57 1 98 87 TYR B N 1
ATOM 1890 C CA . TYR B 1 87 ? -12.984 14.641 7.293 1 98 87 TYR B CA 1
ATOM 1891 C C . TYR B 1 87 ? -12.977 13.219 6.742 1 98 87 TYR B C 1
ATOM 1893 O O . TYR B 1 87 ? -14 12.727 6.273 1 98 87 TYR B O 1
ATOM 1901 N N . ALA B 1 88 ? -11.844 12.578 6.809 1 98.38 88 ALA B N 1
ATOM 1902 C CA . ALA B 1 88 ? -11.695 11.211 6.324 1 98.38 88 ALA B CA 1
ATOM 1903 C C . ALA B 1 88 ? -12.609 10.25 7.082 1 98.38 88 ALA B C 1
ATOM 1905 O O . ALA B 1 88 ? -13.266 9.398 6.477 1 98.38 88 ALA B O 1
ATOM 1906 N N . LYS B 1 89 ? -12.625 10.383 8.375 1 98.44 89 LYS B N 1
ATOM 1907 C CA . LYS B 1 89 ? -13.484 9.547 9.203 1 98.44 89 LYS B CA 1
ATOM 1908 C C . LYS B 1 89 ? -14.953 9.75 8.844 1 98.44 89 LYS B C 1
ATOM 1910 O O . LYS B 1 89 ? -15.703 8.781 8.695 1 98.44 89 LYS B O 1
ATOM 1915 N N . ASP B 1 90 ? -15.336 10.961 8.742 1 98 90 ASP B N 1
ATOM 1916 C CA . ASP B 1 90 ? -16.719 11.281 8.398 1 98 90 ASP B CA 1
ATOM 1917 C C . ASP B 1 90 ? -17.078 10.719 7.023 1 98 90 ASP B C 1
ATOM 1919 O O . ASP B 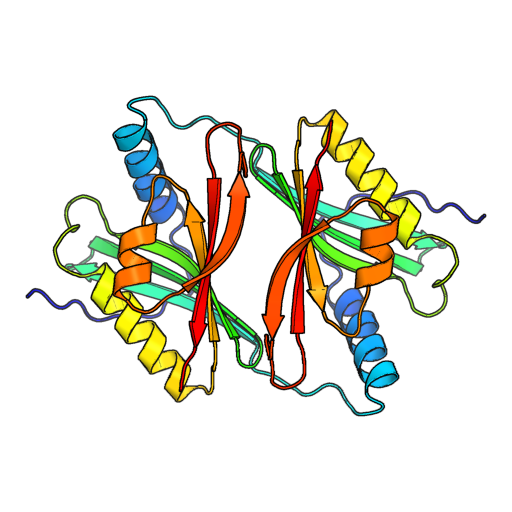1 90 ? -18.141 10.117 6.855 1 98 90 ASP B O 1
ATOM 1923 N N . TYR B 1 91 ? -16.219 10.961 6.059 1 98 91 TYR B N 1
ATOM 1924 C CA . TYR B 1 91 ? -16.438 10.445 4.715 1 98 91 TYR B CA 1
ATOM 1925 C C . TYR B 1 91 ? -16.547 8.922 4.727 1 98 91 TYR B C 1
ATOM 1927 O O . TYR B 1 91 ? -17.422 8.352 4.078 1 98 91 TYR B O 1
ATOM 1935 N N . ALA B 1 92 ? -15.656 8.297 5.426 1 97.81 92 ALA B N 1
ATOM 1936 C CA . ALA B 1 92 ? -15.633 6.844 5.555 1 97.81 92 ALA B CA 1
ATOM 1937 C C . ALA B 1 92 ? -16.969 6.316 6.059 1 97.81 92 ALA B C 1
ATOM 1939 O O . ALA B 1 92 ? -17.516 5.355 5.504 1 97.81 92 ALA B O 1
ATOM 1940 N N . ARG B 1 93 ? -17.469 6.922 7.066 1 97.38 93 ARG B N 1
ATOM 1941 C CA . ARG B 1 93 ? -18.766 6.523 7.613 1 97.38 93 ARG B CA 1
ATOM 1942 C C . ARG B 1 93 ? -19.875 6.648 6.566 1 97.38 93 ARG B C 1
ATOM 1944 O O . ARG B 1 93 ? -20.719 5.762 6.438 1 97.38 93 ARG B O 1
ATOM 1951 N N . GLN B 1 94 ? -19.844 7.668 5.852 1 97.06 94 GLN B N 1
ATOM 1952 C CA . GLN B 1 94 ? -20.859 7.953 4.848 1 97.06 94 GLN B CA 1
ATOM 1953 C C . GLN B 1 94 ? -20.891 6.879 3.764 1 97.06 94 GLN B C 1
ATOM 1955 O O . GLN B 1 94 ? -21.953 6.539 3.24 1 97.06 94 GLN B O 1
ATOM 1960 N N . VAL B 1 95 ? -19.719 6.344 3.492 1 96.31 95 VAL B N 1
ATOM 1961 C CA . VAL B 1 95 ? -19.656 5.457 2.336 1 96.31 95 VAL B CA 1
ATOM 1962 C C . VAL B 1 95 ? -19.531 4.008 2.801 1 96.31 95 VAL B C 1
ATOM 1964 O O . VAL B 1 95 ? -19.266 3.113 1.998 1 96.31 95 VAL B O 1
ATOM 1967 N N . GLY B 1 96 ? -19.562 3.76 4.059 1 95.5 96 GLY B N 1
ATOM 1968 C CA . GLY B 1 96 ? -19.641 2.406 4.582 1 95.5 96 GLY B CA 1
ATOM 1969 C C . GLY B 1 96 ? -18.281 1.783 4.844 1 95.5 96 GLY B C 1
ATOM 1970 O O . GLY B 1 96 ? -18.172 0.562 4.957 1 95.5 96 GLY B O 1
ATOM 1971 N N . VAL B 1 97 ? -17.281 2.545 4.879 1 97.19 97 VAL B N 1
ATOM 1972 C CA . VAL B 1 97 ? -15.945 2.098 5.238 1 97.19 97 VAL B CA 1
ATOM 1973 C C . VAL B 1 97 ? -15.891 1.785 6.73 1 97.19 97 VAL B C 1
ATOM 1975 O O . VAL B 1 97 ? -16.406 2.543 7.551 1 97.19 97 VAL B O 1
ATOM 1978 N N . THR B 1 98 ? -15.203 0.693 7.047 1 97.06 98 THR B N 1
ATOM 1979 C CA . THR B 1 98 ? -15.164 0.28 8.445 1 97.06 98 THR B CA 1
ATOM 1980 C C . THR B 1 98 ? -13.75 0.381 9 1 97.06 98 THR B C 1
ATOM 1982 O O . THR B 1 98 ? -13.547 0.309 10.219 1 97.06 98 THR B O 1
ATOM 1985 N N . SER B 1 99 ? -12.812 0.52 8.094 1 98.5 99 SER B N 1
ATOM 1986 C CA . SER B 1 99 ? -11.422 0.583 8.531 1 98.5 99 SER B CA 1
ATOM 1987 C C . SER B 1 99 ? -10.633 1.605 7.723 1 98.5 99 SER B C 1
ATOM 1989 O O . SER B 1 99 ? -10.719 1.632 6.496 1 98.5 99 SER B O 1
ATOM 1991 N N . ILE B 1 100 ? -9.914 2.418 8.398 1 98.81 100 ILE B N 1
ATOM 1992 C CA . ILE B 1 100 ? -8.938 3.305 7.777 1 98.81 100 ILE B CA 1
ATOM 1993 C C . ILE B 1 100 ? -7.523 2.836 8.125 1 98.81 100 ILE B C 1
ATOM 1995 O O . ILE B 1 100 ? -7.188 2.678 9.305 1 98.81 100 ILE B O 1
ATOM 1999 N N . ILE B 1 101 ? -6.73 2.568 7.113 1 98.81 101 ILE B N 1
ATOM 2000 C CA . ILE B 1 101 ? -5.379 2.076 7.355 1 98.81 101 ILE B CA 1
ATOM 2001 C C . ILE B 1 101 ? -4.363 3.037 6.742 1 98.81 101 ILE B C 1
ATOM 2003 O O . ILE B 1 101 ? -4.672 3.742 5.777 1 98.81 101 ILE B O 1
ATOM 2007 N N . LEU B 1 102 ? -3.207 3.082 7.355 1 98.69 102 LEU B N 1
ATOM 2008 C CA . LEU B 1 102 ? -2.119 3.908 6.84 1 98.69 102 LEU B CA 1
ATOM 2009 C C . LEU B 1 102 ? -0.773 3.428 7.367 1 98.69 102 LEU B C 1
ATOM 2011 O O . LEU B 1 102 ? -0.716 2.514 8.195 1 98.69 102 LEU B O 1
ATOM 2015 N N . THR B 1 103 ? 0.294 3.979 6.852 1 98.5 103 THR B N 1
ATOM 2016 C CA . THR B 1 103 ? 1.646 3.801 7.371 1 98.5 103 THR B CA 1
ATOM 2017 C C . THR B 1 103 ? 2.281 5.148 7.695 1 98.5 103 THR B C 1
ATOM 2019 O O . THR B 1 103 ? 1.907 6.176 7.121 1 98.5 103 THR B O 1
ATOM 2022 N N . THR B 1 104 ? 3.125 5.133 8.617 1 98.25 104 THR B N 1
ATOM 2023 C CA . THR B 1 104 ? 3.932 6.309 8.922 1 98.25 104 THR B CA 1
ATOM 2024 C C . THR B 1 104 ? 5.336 5.902 9.367 1 98.25 104 THR B C 1
ATOM 2026 O O . THR B 1 104 ? 5.527 4.816 9.914 1 98.25 104 THR B O 1
ATOM 2029 N N . ARG B 1 105 ? 6.238 6.742 9.109 1 97.56 105 ARG B N 1
ATOM 2030 C CA . ARG B 1 105 ? 7.625 6.438 9.438 1 97.56 105 ARG B CA 1
ATOM 2031 C C . ARG B 1 105 ? 7.938 6.785 10.891 1 97.56 105 ARG B C 1
ATOM 2033 O O . ARG B 1 105 ? 7.211 7.555 11.516 1 97.56 105 ARG B O 1
ATOM 2040 N N . THR B 1 106 ? 9.031 6.27 11.422 1 96.5 106 THR B N 1
ATOM 2041 C CA . THR B 1 106 ? 9.453 6.449 12.805 1 96.5 106 THR B CA 1
ATOM 2042 C C . THR B 1 106 ? 9.734 7.922 13.094 1 96.5 106 THR B C 1
ATOM 2044 O O . THR B 1 106 ? 9.625 8.367 14.242 1 96.5 106 THR B O 1
ATOM 2047 N N . TYR B 1 107 ? 10.117 8.688 12.109 1 95.19 107 TYR B N 1
ATOM 2048 C CA . TYR B 1 107 ? 10.477 10.078 12.328 1 95.19 107 TYR B CA 1
ATOM 2049 C C . TYR B 1 107 ? 9.312 11 11.992 1 95.19 107 TYR B C 1
ATOM 2051 O O . TYR B 1 107 ? 9.461 12.227 11.984 1 95.19 107 TYR B O 1
ATOM 2059 N N . GLN B 1 108 ? 8.141 10.43 11.727 1 95.31 108 GLN B N 1
ATOM 2060 C CA . GLN B 1 108 ? 7.012 11.227 11.258 1 95.31 108 GLN B CA 1
ATOM 2061 C C . GLN B 1 108 ? 5.91 11.297 12.312 1 95.31 108 GLN B C 1
ATOM 2063 O O . GLN B 1 108 ? 6.125 11.812 13.414 1 95.31 108 GLN B O 1
ATOM 2068 N N . ALA B 1 109 ? 4.781 10.805 12.062 1 91.44 109 ALA B N 1
ATOM 2069 C CA . ALA B 1 109 ? 3.557 11.305 12.688 1 91.44 109 ALA B CA 1
ATOM 2070 C C . ALA B 1 109 ? 2.875 10.211 13.5 1 91.44 109 ALA B C 1
ATOM 2072 O O . ALA B 1 109 ? 1.646 10.172 13.602 1 91.44 109 ALA B O 1
ATOM 2073 N N . LYS B 1 110 ? 3.65 9.273 14.102 1 96.94 110 LYS B N 1
ATOM 2074 C CA . LYS B 1 110 ? 3.061 8.18 14.875 1 96.94 110 LYS B CA 1
ATOM 2075 C C . LYS B 1 110 ? 2.156 8.719 15.977 1 96.94 110 LYS B C 1
ATOM 2077 O O . LYS B 1 110 ? 1.003 8.297 16.094 1 96.94 110 LYS B O 1
ATOM 2082 N N . ASP B 1 111 ? 2.619 9.617 16.812 1 97.5 111 ASP B N 1
ATOM 2083 C CA . ASP B 1 111 ? 1.886 10.141 17.953 1 97.5 111 ASP B CA 1
ATOM 2084 C C . ASP B 1 111 ? 0.632 10.891 17.5 1 97.5 111 ASP B C 1
ATOM 2086 O O . ASP B 1 111 ? -0.399 10.844 18.188 1 97.5 111 ASP B O 1
ATOM 2090 N N . PHE B 1 112 ? 0.783 11.602 16.391 1 97.88 112 PHE B N 1
ATOM 2091 C CA . PHE B 1 112 ? -0.369 12.289 15.812 1 97.88 112 PHE B CA 1
ATOM 2092 C C . PHE B 1 112 ? -1.512 11.312 15.562 1 97.88 112 PHE B C 1
ATOM 2094 O O . PHE B 1 112 ? -2.648 11.562 15.961 1 97.88 112 PHE B O 1
ATOM 2101 N N . TYR B 1 113 ? -1.195 10.172 14.961 1 98.69 113 TYR B N 1
ATOM 2102 C CA . TYR B 1 113 ? -2.223 9.203 14.602 1 98.69 113 TYR B CA 1
ATOM 2103 C C . TYR B 1 113 ? -2.752 8.484 15.836 1 98.69 113 TYR B C 1
ATOM 2105 O O . TYR B 1 113 ? -3.943 8.18 15.922 1 98.69 113 TYR B O 1
ATOM 2113 N N . LEU B 1 114 ? -1.876 8.188 16.766 1 98.62 114 LEU B N 1
ATOM 2114 C CA . LEU B 1 114 ? -2.324 7.598 18.016 1 98.62 114 LEU B CA 1
ATOM 2115 C C . LEU B 1 114 ? -3.348 8.492 18.703 1 98.62 114 LEU B C 1
ATOM 2117 O O . LEU B 1 114 ? -4.375 8.016 19.188 1 98.62 114 LEU B O 1
ATOM 2121 N N . LYS B 1 115 ? -3.105 9.766 18.734 1 98.12 115 LYS B N 1
ATOM 2122 C CA . LYS B 1 115 ? -3.998 10.734 19.359 1 98.12 115 LYS B CA 1
ATOM 2123 C C . LYS B 1 115 ? -5.348 10.781 18.656 1 98.12 115 LYS B C 1
ATOM 2125 O O . LYS B 1 115 ? -6.359 11.156 19.25 1 98.12 115 LYS B O 1
ATOM 2130 N N . HIS B 1 116 ? -5.324 10.422 17.438 1 98.19 116 HIS B N 1
ATOM 2131 C CA . HIS B 1 116 ? -6.555 10.453 16.656 1 98.19 116 HIS B CA 1
ATOM 2132 C C . HIS B 1 116 ? -7.238 9.086 16.656 1 98.19 116 HIS B C 1
ATOM 2134 O O . HIS B 1 116 ? -8.117 8.828 15.82 1 98.19 116 HIS B O 1
ATOM 2140 N N . GLY B 1 117 ? -6.797 8.125 17.453 1 98.38 117 GLY B N 1
ATOM 2141 C CA . GLY B 1 117 ? -7.512 6.883 17.688 1 98.38 117 GLY B CA 1
ATOM 2142 C C . GLY B 1 117 ? -6.996 5.727 16.859 1 98.38 117 GLY B C 1
ATOM 2143 O O . GLY B 1 117 ? -7.566 4.637 16.875 1 98.38 117 GLY B O 1
ATOM 2144 N N . PHE B 1 118 ? -5.93 5.988 16.125 1 98.81 118 PHE B N 1
ATOM 2145 C CA . PHE B 1 118 ? -5.309 4.883 15.406 1 98.81 118 PHE B CA 1
ATOM 2146 C C . PHE B 1 118 ? -4.527 3.99 16.359 1 98.81 118 PHE B C 1
ATOM 2148 O O . PHE B 1 118 ? -4.094 4.438 17.422 1 98.81 118 PHE B O 1
ATOM 2155 N N . GLU B 1 119 ? -4.355 2.73 15.914 1 98.56 119 GLU B N 1
ATOM 2156 C CA . GLU B 1 119 ? -3.561 1.749 16.656 1 98.56 119 GLU B CA 1
ATOM 2157 C C . GLU B 1 119 ? -2.51 1.106 15.75 1 98.56 119 GLU B C 1
ATOM 2159 O O . GLU B 1 119 ? -2.754 0.886 14.562 1 98.56 119 GLU B O 1
ATOM 2164 N N . VAL B 1 120 ? -1.37 0.749 16.344 1 98.5 120 VAL B N 1
ATOM 2165 C CA . VAL B 1 120 ? -0.317 0.064 15.609 1 98.5 120 VAL B CA 1
ATOM 2166 C C . VAL B 1 120 ? -0.615 -1.433 15.547 1 98.5 120 VAL B C 1
ATOM 2168 O O . VAL B 1 120 ? -0.882 -2.059 16.578 1 98.5 120 VAL B O 1
ATOM 2171 N N . TYR B 1 121 ? -0.624 -1.98 14.305 1 98.12 121 TYR B N 1
ATOM 2172 C CA . TYR B 1 121 ? -0.849 -3.418 14.195 1 98.12 121 TYR B CA 1
ATOM 2173 C C . TYR B 1 121 ? 0.361 -4.113 13.578 1 98.12 121 TYR B C 1
ATOM 2175 O O . TYR B 1 121 ? 0.387 -5.34 13.469 1 98.12 121 TYR B O 1
ATOM 2183 N N . GLY B 1 122 ? 1.365 -3.342 13.219 1 98 122 GLY B N 1
ATOM 2184 C CA . GLY B 1 122 ? 2.613 -3.85 12.672 1 98 122 GLY B CA 1
ATOM 2185 C C . GLY B 1 122 ? 3.73 -2.824 12.68 1 98 122 GLY B C 1
ATOM 2186 O O . GLY B 1 122 ? 3.475 -1.62 12.766 1 98 122 GLY B O 1
ATOM 2187 N N . PHE B 1 123 ? 4.898 -3.348 12.656 1 98.12 123 PHE B N 1
ATOM 2188 C CA . PHE B 1 123 ? 6.086 -2.5 12.602 1 98.12 123 PHE B CA 1
ATOM 2189 C C . PHE B 1 123 ? 7.227 -3.215 11.891 1 98.12 123 PHE B C 1
ATOM 2191 O O . PHE B 1 123 ? 7.453 -4.406 12.102 1 98.12 123 PHE B O 1
ATOM 2198 N N . LEU B 1 124 ? 7.887 -2.449 11.031 1 98.44 124 LEU B N 1
ATOM 2199 C CA . LEU B 1 124 ? 9.086 -2.959 10.375 1 98.44 124 LEU B CA 1
ATOM 2200 C C . LEU B 1 124 ? 10.25 -1.993 10.555 1 98.44 124 LEU B C 1
ATOM 2202 O O . LEU B 1 124 ? 10.117 -0.797 10.289 1 98.44 124 LEU B O 1
ATOM 2206 N N . GLU B 1 125 ? 11.273 -2.523 10.992 1 97.38 125 GLU B N 1
ATOM 2207 C CA . GLU B 1 125 ? 12.516 -1.75 11.062 1 97.38 125 GLU B CA 1
ATOM 2208 C C . GLU B 1 125 ? 13.242 -1.742 9.727 1 97.38 125 GLU B C 1
ATOM 2210 O O . GLU B 1 125 ? 13.125 -2.689 8.945 1 97.38 125 GLU B O 1
ATOM 2215 N N . ASP B 1 126 ? 14.008 -0.675 9.438 1 97 126 ASP B N 1
ATOM 2216 C CA . ASP B 1 126 ? 14.891 -0.546 8.281 1 97 126 ASP B CA 1
ATOM 2217 C C . ASP B 1 126 ? 14.102 -0.669 6.98 1 97 126 ASP B C 1
ATOM 2219 O O . ASP B 1 126 ? 14.555 -1.318 6.035 1 97 126 ASP B O 1
ATOM 2223 N N . VAL B 1 127 ? 12.938 -0.201 6.949 1 96.81 127 VAL B N 1
ATOM 2224 C CA . VAL B 1 127 ? 12.078 -0.097 5.777 1 96.81 127 VAL B CA 1
ATOM 2225 C C . VAL B 1 127 ? 11.609 1.347 5.605 1 96.81 127 VAL B C 1
ATOM 2227 O O . VAL B 1 127 ? 11.031 1.934 6.523 1 96.81 127 VAL B O 1
ATOM 2230 N N . PRO B 1 128 ? 11.797 1.993 4.402 1 95.56 128 PRO B N 1
ATOM 2231 C CA . PRO B 1 128 ? 12.32 1.364 3.188 1 95.56 128 PRO B CA 1
ATOM 2232 C C . PRO B 1 128 ? 13.844 1.396 3.115 1 95.56 128 PRO B C 1
ATOM 2234 O O . PRO B 1 128 ? 14.43 0.926 2.135 1 95.56 128 PRO B O 1
ATOM 2237 N N . MET B 1 129 ? 14.469 1.973 4.18 1 94.62 129 MET B N 1
ATOM 2238 C CA . MET B 1 129 ? 15.93 2.066 4.199 1 94.62 129 MET B CA 1
ATOM 2239 C C . MET B 1 129 ? 16.469 1.893 5.617 1 94.62 129 MET B C 1
ATOM 2241 O O . MET B 1 129 ? 15.727 2.035 6.59 1 94.62 129 MET B O 1
ATOM 2245 N N . PRO B 1 130 ? 17.766 1.576 5.699 1 93.5 130 PRO B N 1
ATOM 2246 C CA . PRO B 1 130 ? 18.359 1.416 7.027 1 93.5 130 PRO B CA 1
ATOM 2247 C C . PRO B 1 130 ? 18.156 2.637 7.918 1 93.5 130 PRO B C 1
ATOM 2249 O O . PRO B 1 130 ? 18.281 3.773 7.453 1 93.5 130 PRO B O 1
ATOM 2252 N N . GLY B 1 131 ? 17.797 2.43 9.156 1 94.62 131 GLY B N 1
ATOM 2253 C CA . GLY B 1 131 ? 17.641 3.504 10.125 1 94.62 131 GLY B CA 1
ATOM 2254 C C . GLY B 1 131 ? 16.25 4.082 10.164 1 94.62 131 GLY B C 1
ATOM 2255 O O . GLY B 1 131 ? 15.922 4.879 11.047 1 94.62 131 GLY B O 1
ATOM 2256 N N . VAL B 1 132 ? 15.469 3.729 9.227 1 95.38 132 VAL B N 1
ATOM 2257 C CA . VAL B 1 132 ? 14.086 4.18 9.156 1 95.38 132 VAL B CA 1
ATOM 2258 C C . VAL B 1 132 ? 13.141 3.004 9.414 1 95.38 132 VAL B C 1
ATOM 2260 O O . VAL B 1 132 ? 13.352 1.908 8.891 1 95.38 132 VAL B O 1
ATOM 2263 N N . GLY B 1 133 ? 12.148 3.215 10.281 1 97.75 133 GLY B N 1
ATOM 2264 C CA . GLY B 1 133 ? 11.109 2.227 10.5 1 97.75 133 GLY B CA 1
ATOM 2265 C C . GLY B 1 133 ? 9.742 2.691 10.031 1 97.75 133 GLY B C 1
ATOM 2266 O O . GLY B 1 133 ? 9.539 3.879 9.766 1 97.75 133 GLY B O 1
ATOM 2267 N N . VAL B 1 134 ? 8.859 1.706 9.906 1 98.31 134 VAL B N 1
ATOM 2268 C CA . VAL B 1 134 ? 7.508 2.035 9.461 1 98.31 134 VAL B CA 1
ATOM 2269 C C . VAL B 1 134 ? 6.488 1.397 10.398 1 98.31 134 VAL B C 1
ATOM 2271 O O . VAL B 1 134 ? 6.598 0.217 10.742 1 98.31 134 VAL B O 1
ATOM 2274 N N . TYR B 1 135 ? 5.582 2.203 10.828 1 98.69 135 TYR B N 1
ATOM 2275 C CA . TYR B 1 135 ? 4.434 1.737 11.594 1 98.69 135 TYR B CA 1
ATOM 2276 C C . TYR B 1 135 ? 3.236 1.483 10.688 1 98.69 135 TYR B C 1
ATOM 2278 O O . TYR B 1 135 ? 2.938 2.289 9.797 1 98.69 135 TYR B O 1
ATOM 2286 N N . TYR B 1 136 ? 2.625 0.443 10.844 1 98.69 136 TYR B N 1
ATOM 2287 C CA . TYR B 1 136 ? 1.349 0.107 10.219 1 98.69 136 TYR B CA 1
ATOM 2288 C C . TYR B 1 136 ? 0.194 0.325 11.188 1 98.69 136 TYR B C 1
ATOM 2290 O O . TYR B 1 136 ? 0.164 -0.265 12.273 1 98.69 136 TYR B O 1
ATOM 2298 N N . MET B 1 137 ? -0.754 1.173 10.742 1 98.81 137 MET B N 1
ATOM 2299 C CA . MET B 1 137 ? -1.751 1.631 11.703 1 98.81 137 MET B CA 1
ATOM 2300 C C . MET B 1 137 ? -3.16 1.476 11.141 1 98.81 137 MET B C 1
ATOM 2302 O O . MET B 1 137 ? -3.355 1.494 9.93 1 98.81 137 MET B O 1
ATOM 2306 N N . VAL B 1 138 ? -4.062 1.348 12.086 1 98.81 138 VAL B N 1
ATOM 2307 C CA . VAL B 1 138 ? -5.457 1.157 11.703 1 98.81 138 VAL B CA 1
ATOM 2308 C C . VAL B 1 138 ? -6.363 1.967 12.625 1 98.81 138 VAL B C 1
ATOM 2310 O O . VAL B 1 138 ? -6.062 2.143 13.805 1 98.81 138 VAL B O 1
ATOM 2313 N N . TYR B 1 139 ? -7.344 2.543 12.094 1 98.69 139 TYR B N 1
ATOM 2314 C CA . TYR B 1 139 ? -8.484 3.105 12.805 1 98.69 139 TYR B CA 1
ATOM 2315 C C . TYR B 1 139 ? -9.773 2.377 12.438 1 98.69 139 TYR B C 1
ATOM 2317 O O . TYR B 1 139 ? -10.133 2.303 11.258 1 98.69 139 TYR B O 1
ATOM 2325 N N . ARG B 1 140 ? -10.508 1.824 13.391 1 98.06 140 ARG B N 1
ATOM 2326 C CA . ARG B 1 140 ? -11.75 1.095 13.164 1 98.06 140 ARG B CA 1
ATOM 2327 C C . ARG B 1 140 ? -12.969 1.98 13.43 1 98.06 140 ARG B C 1
ATOM 2329 O O . ARG B 1 140 ? -13.07 2.598 14.492 1 98.06 140 ARG B O 1
ATOM 2336 N N . LEU B 1 141 ? -13.75 1.952 12.406 1 95 141 LEU B N 1
ATOM 2337 C CA . LEU B 1 141 ? -14.977 2.736 12.562 1 95 141 LEU B CA 1
ATOM 2338 C C . LEU B 1 141 ? -16.062 1.911 13.227 1 95 141 LEU B C 1
ATOM 2340 O O . LEU B 1 141 ? -16.203 0.714 12.969 1 95 141 LEU B O 1
ATOM 2344 N N . LYS B 1 142 ? -16.625 2.252 14.344 1 74.88 142 LYS B N 1
ATOM 2345 C CA . LYS B 1 142 ? -17.719 1.632 15.07 1 74.88 142 LYS B CA 1
ATOM 2346 C C . LYS B 1 142 ? -19.062 1.992 14.445 1 74.88 142 LYS B C 1
ATOM 2348 O O . LYS B 1 142 ? -19.219 3.068 13.867 1 74.88 142 LYS B O 1
#

Secondary structure (DSSP, 8-state):
--PPPPEE-SS--HHHHHHHHHHHHHHHHSSPPPP--EEEEEEEEEETTEEEEEEEEEEETTEEEEEEEEE-GGGTTSSHHHHHHHHHHHHHHHHT--EEEEEEETTSSHHHHHHTT-EEEEEESS-SSTT--EEEEEEE--/--PPPEEE-SS--HHHHHHHHHHHHHHHHSSPPPP--EEEEEEEEEETTEEEEEEEEEEETTEEEEEEEEE-GGGTTSSHHHHHHHHHHHHHHHHT--EEEEEEETTSSHHHHHHTT-EEEEEESS-SSTT--EEEEEEE--

pLDDT: mean 96.26, std 4.52, range [59.66, 98.81]

Radius of gyration: 19.98 Å; Cα contacts (8 Å, |Δi|>4): 528; chains: 2; bounding box: 42×60×46 Å

Solvent-accessible surface area (backbone atoms only — not comparable to full-atom values): 15650 Å² total; per-residue (Å²): 128,83,80,60,68,79,40,80,53,90,72,79,61,58,68,58,48,50,52,42,52,42,50,51,45,23,66,72,68,70,44,82,68,77,90,60,52,72,42,75,50,32,37,34,27,49,62,84,92,41,79,40,33,41,37,32,36,39,31,42,46,21,22,33,36,49,74,46,77,46,56,34,77,92,56,57,93,54,54,57,68,56,51,50,53,53,50,50,53,53,51,31,56,75,70,59,29,40,33,40,34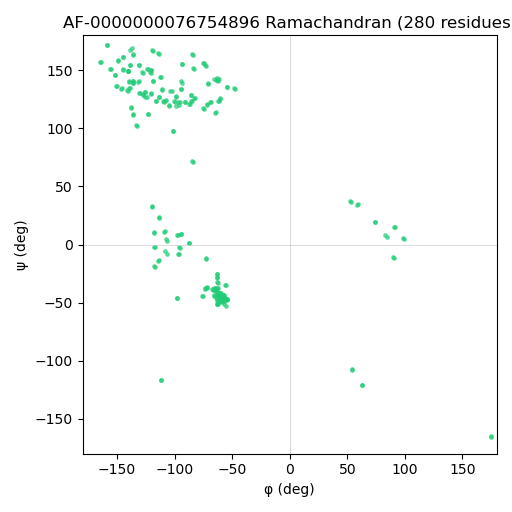,39,69,38,41,73,90,60,53,56,69,62,41,44,76,70,61,32,43,78,55,29,66,40,76,45,37,43,37,83,89,32,26,32,38,31,33,39,31,74,58,129,127,85,79,60,68,79,41,79,52,90,72,79,60,58,68,58,50,50,51,43,52,42,50,52,46,23,65,74,67,70,44,81,66,76,90,60,53,72,44,75,50,34,36,35,27,49,64,82,91,41,77,41,32,41,39,32,35,39,31,43,46,22,22,32,37,50,74,46,76,46,56,34,77,93,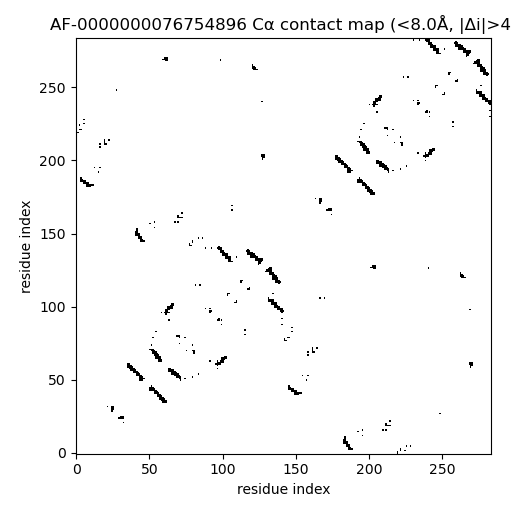58,58,93,54,56,57,68,56,51,49,52,53,49,48,52,53,52,31,56,75,70,58,30,40,33,40,34,38,69,38,39,74,89,61,52,55,67,62,40,44,76,70,61,33,44,79,55,28,68,42,74,44,38,42,37,83,90,33,26,32,39,32,33,40,32,74,57,129